Protein 3DB5 (pdb70)

Foldseek 3Di:
DDDDDDDDDDDAQQVVQDDPQWDWDPPCPIFIFGQFKDFAFDKDDFKWADWDCPQFWDFFDDPHDGSTIGGHDDSNGTHYHHAADPDPVLAFWEWEDDPRTIMIGGRGIDGGGHTHHYDYDD/DDDDDDDDPDDDDFQQVVQDDPQWDWDDPVHRIFIFGQFKDAQFDKDDQWWADWDQVVKAFFDDPLHTRTMGNHDDSNGTHYHHEADPDPVLAQWEWDQDPRTIMTTGRHIDGGGRTHHYDYDPVRVVSVD

CATH classification: 2.170.270.10

Sequence (253 aa):
PVTFVPDTPIESRARLSLPKQLVLRQSIEVGVWTGETIPVRTCFGPLIGQQSHVNHIWKIYHNGVLEFCIITTDENECNWFVRKARNREEQNLVAYPHDGKIFFCTSQDIPPENELLFYYSRHGPVTFVPDTPIESRARLSLPKQLVLRQSIAEVGVWTGETIPVRTCFGPLIGQQSHSHIWKIYHNGVLEFCIITTDENECNWFVRKARNREEQNLVAYPHDGKIFFCTSQDIPPENELLFYYSRDYAQQIG

Solvent-accessible surface area: 16252 Å² total

Secondary structure (DSSP, 8-state):
-----PPPPPPPHHHHT--TTEEEEE---EEEEESS-B-TT-EE-----EEE---SEEEEEETTEEEEEEE---TTTS---PEEPSSTTT--EEEEEETTEEEEEESS-B-TT-B-EEEE--/-------PPPPPPPHHHHT--TTEEEEE----EEEEESS-B-TT-EE-----EEE---EEEEEETTEEEEEEE---TTTS---PEEPSSTTT--EEEEEETTEEEEEESS-B-TT-B-EEEE-HHHHHHH-

GO terms:
  GO:1990837 sequence-specific double-stranded DNA binding (F, IDA)
  GO:0005515 protein binding (F, IPI)
  GO:0005654 nucleoplasm (C, IDA)

B-factor: mean 25.41, std 8.86, range [10.27, 159.71]

Radius of gyration: 25.56 Å; Cα contacts (8 Å, |Δi|>4): 508; chains: 2; bounding box: 44×110×54 Å

Structure (mmCIF, N/CA/C/O backbone):
data_3DB5
#
_entry.id   3DB5
#
_cell.length_a   107.294
_cell.length_b   107.294
_cell.length_c   133.642
_cell.angle_alpha   90.000
_cell.angle_beta   90.000
_cell.angle_gamma   90.000
#
_symmetry.space_group_name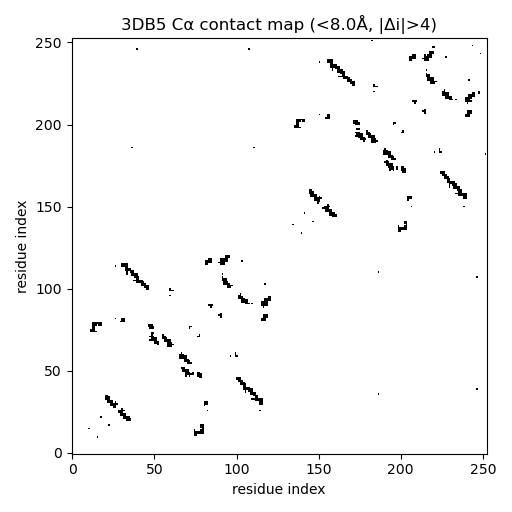_H-M   'I 4 2 2'
#
loop_
_entity.id
_entity.type
_entity.pdbx_description
1 polymer 'PR domain zinc finger protein 4'
2 water water
#
loop_
_atom_site.group_PDB
_atom_site.id
_atom_site.type_symbol
_atom_site.label_atom_id
_atom_site.label_alt_id
_atom_site.label_comp_id
_atom_site.label_asym_id
_atom_site.label_entity_id
_atom_site.label_seq_id
_atom_site.pdbx_PDB_ins_code
_atom_site.Cartn_x
_atom_site.Cartn_y
_atom_site.Cartn_z
_atom_site.occupancy
_atom_site.B_iso_or_equiv
_atom_site.auth_seq_id
_atom_site.auth_comp_id
_atom_site.auth_asym_id
_atom_site.auth_atom_id
_atom_site.pdbx_PDB_model_num
ATOM 1 N N . PRO A 1 4 ? 33.924 76.861 50.047 1.00 30.16 4 PRO A N 1
ATOM 2 C CA . PRO A 1 4 ? 33.151 76.496 48.847 1.00 29.91 4 PRO A CA 1
ATOM 3 C C . PRO A 1 4 ? 32.933 74.985 48.727 1.00 29.29 4 PRO A C 1
ATOM 4 O O . PRO A 1 4 ? 33.748 74.193 49.220 1.00 29.38 4 PRO A O 1
ATOM 8 N N . VAL A 1 5 ? 31.870 74.594 48.030 1.00 27.84 5 VAL A N 1
ATOM 9 C CA . VAL A 1 5 ? 31.484 73.207 47.976 1.00 26.79 5 VAL A CA 1
ATOM 10 C C . VAL A 1 5 ? 32.120 72.608 46.749 1.00 25.56 5 VAL A C 1
ATOM 11 O O . VAL A 1 5 ? 32.371 73.307 45.772 1.00 25.39 5 VAL A O 1
ATOM 15 N N . THR A 1 6 ? 32.455 71.334 46.812 1.00 23.95 6 THR A N 1
ATOM 16 C CA . THR A 1 6 ? 33.058 70.667 45.670 1.00 24.41 6 THR A CA 1
ATOM 17 C C . THR A 1 6 ? 32.009 69.677 45.069 1.00 23.14 6 THR A C 1
ATOM 18 O O . THR A 1 6 ? 31.265 69.084 45.821 1.00 23.09 6 THR A O 1
ATOM 22 N N . PHE A 1 7 ? 31.909 69.527 43.744 1.00 22.49 7 PHE A N 1
ATOM 23 C CA . PHE A 1 7 ? 30.847 68.694 43.187 1.00 21.95 7 PHE A CA 1
ATOM 24 C C . PHE A 1 7 ? 31.425 67.356 42.676 1.00 21.26 7 PHE A C 1
ATOM 25 O O . PHE A 1 7 ? 32.426 67.331 41.962 1.00 22.28 7 PHE A O 1
ATOM 33 N N . VAL A 1 8 ? 30.782 66.257 43.044 1.00 18.93 8 VAL A N 1
ATOM 34 C CA . VAL A 1 8 ? 31.095 64.923 42.499 1.00 16.56 8 VAL A CA 1
ATOM 35 C C . VAL A 1 8 ? 30.003 64.495 41.489 1.00 16.82 8 VAL A C 1
ATOM 36 O O . VAL A 1 8 ? 28.841 64.378 41.844 1.00 15.68 8 VAL A O 1
ATOM 40 N N . PRO A 1 9 ? 30.383 64.327 40.202 1.00 16.26 9 PRO A N 1
ATOM 41 C CA . PRO A 1 9 ? 29.368 63.961 39.221 1.00 16.64 9 PRO A CA 1
ATOM 42 C C . PRO A 1 9 ? 28.954 62.476 39.209 1.00 17.33 9 PRO A C 1
ATOM 43 O O . PRO A 1 9 ? 29.647 61.629 39.766 1.00 17.60 9 PRO A O 1
ATOM 47 N N . ASP A 1 10 ? 27.812 62.159 38.599 1.00 16.33 10 ASP A N 1
ATOM 48 C CA . ASP A 1 10 ? 27.455 60.797 38.417 1.00 16.29 10 ASP A CA 1
ATOM 49 C C . ASP A 1 10 ? 28.520 60.179 37.467 1.00 18.16 10 ASP A C 1
ATOM 50 O O . ASP A 1 10 ? 29.162 60.903 36.718 1.00 17.41 10 ASP A O 1
ATOM 55 N N . THR A 1 11 ? 28.691 58.854 37.528 1.00 18.83 11 THR A N 1
ATOM 56 C CA . THR A 1 11 ? 29.417 58.079 36.484 1.00 20.66 11 THR A CA 1
ATOM 57 C C . THR A 1 11 ? 28.655 58.182 35.170 1.00 21.34 11 THR A C 1
ATOM 58 O O . THR A 1 11 ? 27.448 57.850 35.120 1.00 19.04 11 THR A O 1
ATOM 62 N N . PRO A 1 12 ? 29.321 58.714 34.096 1.00 23.33 12 PRO A N 1
ATOM 63 C CA . PRO A 1 12 ? 28.598 58.824 32.834 1.00 22.97 12 PRO A CA 1
ATOM 64 C C . PRO A 1 12 ? 28.015 57.446 32.377 1.00 23.57 12 PRO A C 1
ATOM 65 O O . PRO A 1 12 ? 28.574 56.394 32.643 1.00 23.52 12 PRO A O 1
ATOM 69 N N . ILE A 1 13 ? 26.863 57.489 31.737 1.00 24.62 13 ILE A N 1
ATOM 70 C CA . ILE A 1 13 ? 26.229 56.308 31.215 1.00 27.28 13 ILE A CA 1
ATOM 71 C C . ILE A 1 13 ? 26.647 56.088 29.755 1.00 26.02 13 ILE A C 1
ATOM 72 O O . ILE A 1 13 ? 26.422 56.915 28.928 1.00 27.70 13 ILE A O 1
ATOM 74 N N . GLU A 1 14 ? 27.275 54.967 29.483 1.00 27.14 14 GLU A N 1
ATOM 75 C CA . GLU A 1 14 ? 27.648 54.526 28.139 1.00 24.68 14 GLU A CA 1
ATOM 76 C C . GLU A 1 14 ? 26.454 54.097 27.275 1.00 22.53 14 GLU A C 1
ATOM 77 O O . GLU A 1 14 ? 25.362 53.819 27.775 1.00 22.44 14 GLU A O 1
ATOM 83 N N . SER A 1 15 ? 26.634 54.116 25.956 1.00 21.18 15 SER A N 1
ATOM 84 C CA . SER A 1 15 ? 25.572 53.678 25.046 1.00 20.73 15 SER A CA 1
ATOM 85 C C . SER A 1 15 ? 25.242 52.189 25.292 1.00 19.55 15 SER A C 1
ATOM 86 O O . SER A 1 15 ? 26.075 51.429 25.765 1.00 17.99 15 SER A O 1
ATOM 89 N N . ARG A 1 16 ? 24.010 51.810 24.979 1.00 19.23 16 ARG A N 1
ATOM 90 C CA . ARG A 1 16 ? 23.567 50.414 25.048 1.00 21.06 16 ARG A CA 1
ATOM 91 C C . ARG A 1 16 ? 24.530 49.475 24.272 1.00 20.78 16 ARG A C 1
ATOM 92 O O . ARG A 1 16 ? 24.803 48.367 24.754 1.00 22.35 16 ARG A O 1
ATOM 100 N N . ALA A 1 17 ? 25.005 49.889 23.081 1.00 17.72 17 ALA A N 1
ATOM 101 C CA . ALA A 1 17 ? 25.841 48.991 22.252 1.00 18.78 17 ALA A CA 1
ATOM 102 C C . ALA A 1 17 ? 27.080 48.638 23.011 1.00 19.20 17 ALA A C 1
ATOM 103 O O . ALA A 1 17 ? 27.518 47.482 23.016 1.00 19.59 17 ALA A O 1
ATOM 105 N N . ARG A 1 18 ? 27.667 49.656 23.644 1.00 19.69 18 ARG A N 1
ATOM 106 C CA . ARG A 1 18 ? 28.887 49.474 24.419 1.00 20.22 18 ARG A CA 1
ATOM 107 C C . ARG A 1 18 ? 28.675 48.687 25.687 1.00 20.47 18 ARG A C 1
ATOM 108 O O . ARG A 1 18 ? 29.486 47.837 26.029 1.00 22.04 18 ARG A O 1
ATOM 116 N N . LEU A 1 19 ? 27.571 48.949 26.384 1.00 20.89 19 LEU A N 1
ATOM 117 C CA . LEU A 1 19 ? 27.303 48.247 27.657 1.00 20.86 19 LEU A CA 1
ATOM 118 C C . LEU A 1 19 ? 27.050 46.752 27.405 1.00 20.07 19 LEU A C 1
ATOM 119 O O . LEU A 1 19 ? 27.353 45.913 28.226 1.00 22.10 19 LEU A O 1
ATOM 124 N N . SER A 1 20 ? 26.467 46.433 26.259 1.00 18.91 20 SER A N 1
ATOM 125 C CA . SER A 1 20 ? 26.136 45.050 25.936 1.00 18.46 20 SER A CA 1
ATOM 126 C C . SER A 1 20 ? 27.359 44.189 25.594 1.00 17.66 20 SER A C 1
ATOM 127 O O . SER A 1 20 ? 27.251 42.997 25.580 1.00 20.07 20 SER A O 1
ATOM 130 N N . LEU A 1 21 ? 28.508 44.785 25.335 1.00 18.60 21 LEU A N 1
ATOM 131 C CA . LEU A 1 21 ? 29.710 44.027 24.999 1.00 18.29 21 LEU A CA 1
ATOM 132 C C . LEU A 1 21 ? 30.073 42.883 25.987 1.00 18.03 21 LEU A C 1
ATOM 133 O O . LEU A 1 21 ? 30.235 43.120 27.177 1.00 20.18 21 LEU A O 1
ATOM 138 N N . PRO A 1 22 ? 30.153 41.604 25.493 1.00 17.85 22 PRO A N 1
ATOM 139 C CA . PRO A 1 22 ? 30.690 40.481 26.292 1.00 17.79 22 PRO A CA 1
ATOM 140 C C . PRO A 1 22 ? 32.063 40.813 26.906 1.00 19.01 22 PRO A C 1
ATOM 141 O O . PRO A 1 22 ? 32.904 41.354 26.226 1.00 17.93 22 PRO A O 1
ATOM 145 N N . LYS A 1 23 ? 32.287 40.477 28.182 1.00 19.82 23 LYS A N 1
ATOM 146 C CA . LYS A 1 23 ? 33.524 40.849 28.851 1.00 20.78 23 LYS A CA 1
ATOM 147 C C . LYS A 1 23 ? 34.765 40.254 28.167 1.00 22.33 23 LYS A C 1
ATOM 148 O O . LYS A 1 23 ? 35.868 40.751 28.356 1.00 23.54 23 LYS A O 1
ATOM 150 N N . GLN A 1 24 ? 34.608 39.166 27.415 1.00 21.71 24 GLN A N 1
ATOM 151 C CA . GLN A 1 24 ? 35.781 38.561 26.732 1.00 22.11 24 GLN A CA 1
ATOM 152 C C . GLN A 1 24 ? 36.252 39.276 25.478 1.00 20.61 24 GLN A C 1
ATOM 153 O O . GLN A 1 24 ? 37.207 38.847 24.831 1.00 22.82 24 GLN A O 1
ATOM 159 N N . LEU A 1 25 ? 35.555 40.317 25.116 1.00 20.14 25 LEU A N 1
ATOM 160 C CA . LEU A 1 25 ? 35.851 41.094 23.954 1.00 19.97 25 LEU A CA 1
ATOM 161 C C . LEU A 1 25 ? 36.173 42.537 24.337 1.00 22.34 25 LEU A C 1
ATOM 162 O O . LEU A 1 25 ? 35.733 43.035 25.405 1.00 22.44 25 LEU A O 1
ATOM 167 N N . VAL A 1 26 ? 36.895 43.220 23.432 1.00 23.58 26 VAL A N 1
ATOM 168 C CA . VAL A 1 26 ? 37.167 44.658 23.593 1.00 23.93 26 VAL A CA 1
ATOM 169 C C . VAL A 1 26 ? 36.969 45.470 22.274 1.00 23.30 26 VAL A C 1
ATOM 170 O O . VAL A 1 26 ? 37.050 44.923 21.129 1.00 20.81 26 VAL A O 1
ATOM 174 N N . LEU A 1 27 ? 36.721 46.766 22.463 1.00 22.28 27 LEU A N 1
ATOM 175 C CA . LEU A 1 27 ? 36.588 47.701 21.363 1.00 24.98 27 LEU A CA 1
ATOM 176 C C . LEU A 1 27 ? 37.840 48.471 21.131 1.00 26.45 27 LEU A C 1
ATOM 177 O O . LEU A 1 27 ? 38.368 49.111 22.037 1.00 27.55 27 LEU A O 1
ATOM 182 N N . ARG A 1 28 ? 38.302 48.446 19.887 1.00 28.68 28 ARG A N 1
ATOM 183 C CA . ARG A 1 28 ? 39.494 49.195 19.487 1.00 31.66 28 ARG A CA 1
ATOM 184 C C . ARG A 1 28 ? 39.403 49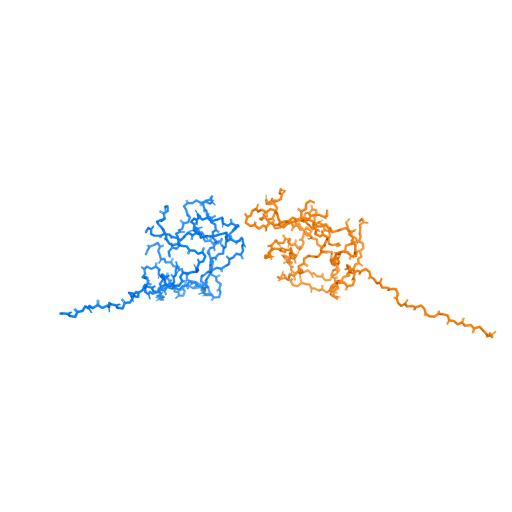.431 17.999 1.00 32.07 28 ARG A C 1
ATOM 185 O O . ARG A 1 28 ? 38.612 48.788 17.313 1.00 32.30 28 ARG A O 1
ATOM 193 N N . GLN A 1 29 ? 40.219 50.337 17.507 1.00 32.54 29 GLN A N 1
ATOM 194 C CA . GLN A 1 29 ? 40.195 50.671 16.072 1.00 35.47 29 GLN A CA 1
ATOM 195 C C . GLN A 1 29 ? 40.285 49.408 15.158 1.00 34.25 29 GLN A C 1
ATOM 196 O O . GLN A 1 29 ? 41.117 48.508 15.363 1.00 34.35 29 GLN A O 1
ATOM 202 N N . SER A 1 30 ? 39.350 49.315 14.217 1.00 34.01 30 SER A N 1
ATOM 203 C CA . SER A 1 30 ? 39.358 48.305 13.147 1.00 32.41 30 SER A CA 1
ATOM 204 C C . SER A 1 30 ? 40.515 48.499 12.134 1.00 33.70 30 SER A C 1
ATOM 205 O O . SER A 1 30 ? 40.986 49.612 11.888 1.00 33.27 30 SER A O 1
ATOM 208 N N . ILE A 1 31 ? 40.938 47.396 11.530 1.00 35.51 31 ILE A N 1
ATOM 209 C CA . ILE A 1 31 ? 41.671 47.397 10.259 1.00 37.09 31 ILE A CA 1
ATOM 210 C C . ILE A 1 31 ? 40.835 47.898 9.046 1.00 38.34 31 ILE A C 1
ATOM 211 O O . ILE A 1 31 ? 39.572 47.816 9.020 1.00 37.96 31 ILE A O 1
ATOM 216 N N . GLU A 1 35 ? 34.817 53.155 12.315 1.00 37.58 35 GLU A N 1
ATOM 217 C CA . GLU A 1 35 ? 36.171 52.575 12.420 1.00 36.57 35 GLU A CA 1
ATOM 218 C C . GLU A 1 35 ? 36.509 51.898 13.761 1.00 33.57 35 GLU A C 1
ATOM 219 O O . GLU A 1 35 ? 37.576 51.298 13.854 1.00 32.53 35 GLU A O 1
ATOM 225 N N . VAL A 1 36 ? 35.625 51.962 14.770 1.00 30.17 36 VAL A N 1
ATOM 226 C CA . VAL A 1 36 ? 35.790 51.055 15.953 1.00 28.60 36 VAL A CA 1
ATOM 227 C C . VAL A 1 36 ? 35.511 49.595 15.509 1.00 25.26 36 VAL A C 1
ATOM 228 O O . VAL A 1 36 ? 34.532 49.341 14.775 1.00 23.67 36 VAL A O 1
ATOM 232 N N . GLY A 1 37 ? 36.314 48.665 16.001 1.00 21.44 37 GLY A N 1
ATOM 233 C CA . GLY A 1 37 ? 36.066 47.231 15.745 1.00 20.83 37 GLY A CA 1
ATOM 234 C C . GLY A 1 37 ? 36.031 46.451 17.057 1.00 19.78 37 GLY A C 1
ATOM 235 O O . GLY A 1 37 ? 36.263 47.017 18.092 1.00 19.52 37 GLY A O 1
ATOM 236 N N . VAL A 1 38 ? 35.673 45.170 16.985 1.00 18.54 38 VAL A N 1
ATOM 237 C CA . VAL A 1 38 ? 35.612 44.282 18.104 1.00 17.93 38 VAL A CA 1
ATOM 238 C C . VAL A 1 38 ? 36.778 43.320 18.096 1.00 18.60 38 VAL A C 1
ATOM 239 O O . VAL A 1 38 ? 36.940 42.517 17.153 1.00 18.16 38 VAL A O 1
ATOM 243 N N . TRP A 1 39 ? 37.562 43.363 19.169 1.00 19.38 39 TRP A N 1
ATOM 244 C CA . TRP A 1 39 ? 38.686 42.463 19.317 1.00 20.18 39 TRP A CA 1
ATOM 245 C C . TRP A 1 39 ? 38.510 41.499 20.486 1.00 20.06 39 TRP A C 1
ATOM 246 O O . TRP A 1 39 ? 37.753 41.761 21.411 1.00 18.17 39 TRP A O 1
ATOM 257 N N . THR A 1 40 ? 39.234 40.379 20.416 1.00 20.42 40 THR A N 1
ATOM 258 C CA . THR A 1 40 ? 39.248 39.390 21.499 1.00 21.29 40 THR A CA 1
ATOM 259 C C . THR A 1 40 ? 40.223 39.782 22.598 1.00 21.37 40 THR A C 1
ATOM 260 O O . THR A 1 40 ? 41.377 40.158 22.323 1.00 21.19 40 THR A O 1
ATOM 264 N N . GLY A 1 41 ? 39.745 39.694 23.839 1.00 21.05 41 GLY A N 1
ATOM 265 C CA . GLY A 1 41 ? 40.603 39.805 25.011 1.00 21.88 41 GLY A CA 1
ATOM 266 C C . GLY A 1 41 ? 41.190 38.479 25.517 1.00 22.67 41 GLY A C 1
ATOM 267 O O . GLY A 1 41 ? 42.024 38.486 26.441 1.00 24.24 41 GLY A O 1
ATOM 268 N N . GLU A 1 42 ? 40.772 37.358 24.928 1.00 22.34 42 GLU A N 1
ATOM 269 C CA . GLU A 1 42 ? 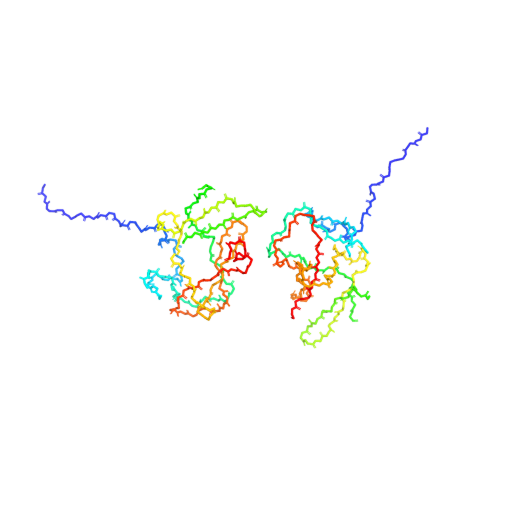41.174 36.001 25.334 1.00 23.18 42 GLU A CA 1
ATOM 270 C C . GLU A 1 42 ? 40.816 35.037 24.176 1.00 22.19 42 GLU A C 1
ATOM 271 O O . GLU A 1 42 ? 40.198 35.461 23.192 1.00 21.42 42 GLU A O 1
ATOM 277 N N . THR A 1 43 ? 41.202 33.768 24.252 1.00 20.45 43 THR A N 1
ATOM 278 C CA . THR A 1 43 ? 40.834 32.853 23.182 1.00 21.44 43 THR A CA 1
ATOM 279 C C . THR A 1 43 ? 39.332 32.626 23.114 1.00 21.55 43 THR A C 1
ATOM 280 O O . THR A 1 43 ? 38.665 32.390 24.136 1.00 22.48 43 THR A O 1
ATOM 284 N N . ILE A 1 44 ? 38.816 32.721 21.885 1.00 21.31 44 ILE A N 1
ATOM 285 C CA . ILE A 1 44 ? 37.421 32.400 21.571 1.00 19.55 44 ILE A CA 1
ATOM 286 C C . ILE A 1 44 ? 37.428 31.099 20.816 1.00 18.22 44 ILE A C 1
ATOM 287 O O . ILE A 1 44 ? 37.903 31.060 19.708 1.00 18.95 44 ILE A O 1
ATOM 292 N N . PRO A 1 45 ? 36.919 30.011 21.424 1.00 17.96 45 PRO A N 1
ATOM 293 C CA . PRO A 1 45 ? 36.883 28.705 20.707 1.00 17.45 45 PRO A CA 1
ATOM 294 C C . PRO A 1 45 ? 36.017 28.718 19.457 1.00 16.53 45 PRO A C 1
ATOM 295 O O . PRO A 1 45 ? 35.038 29.468 19.375 1.00 14.71 45 PRO A O 1
ATOM 299 N N . VAL A 1 46 ? 36.416 27.916 18.481 1.00 15.47 46 VAL A N 1
ATOM 300 C CA . VAL A 1 46 ? 35.535 27.554 17.395 1.00 16.14 46 VAL A CA 1
ATOM 301 C C . VAL A 1 46 ? 34.147 27.206 17.982 1.00 16.00 46 VAL A C 1
ATOM 302 O O . VAL A 1 46 ? 34.026 26.840 19.162 1.00 14.57 46 VAL A O 1
ATOM 306 N N . ARG A 1 47 ? 33.104 27.372 17.156 1.00 16.33 47 ARG A N 1
ATOM 307 C CA . ARG A 1 47 ? 31.716 27.098 17.512 1.00 15.12 47 ARG A CA 1
ATOM 308 C C . ARG A 1 47 ? 31.248 27.845 18.782 1.00 16.75 47 ARG A C 1
ATOM 309 O O . ARG A 1 47 ? 30.442 27.361 19.571 1.00 14.68 47 ARG A O 1
ATOM 317 N N . THR A 1 48 ? 31.725 29.068 18.935 1.00 18.51 48 THR A N 1
ATOM 318 C CA . THR A 1 48 ? 31.134 30.024 19.872 1.00 20.05 48 THR A CA 1
ATOM 319 C C . THR A 1 48 ? 30.126 30.950 19.165 1.00 21.17 48 THR A C 1
ATOM 320 O O . THR A 1 48 ? 30.445 31.623 18.171 1.00 21.65 48 THR A O 1
ATOM 324 N N . CYS A 1 49 ? 28.904 31.018 19.666 1.00 23.60 49 CYS A N 1
ATOM 325 C CA . CYS A 1 49 ? 27.874 31.786 18.944 1.00 23.64 49 CYS A CA 1
ATOM 326 C C . CYS A 1 49 ? 27.455 33.079 19.671 1.00 22.43 49 CYS A C 1
ATOM 327 O O . CYS A 1 49 ? 27.213 33.032 20.848 1.00 22.63 49 CYS A O 1
ATOM 330 N N . PHE A 1 50 ? 27.334 34.197 18.955 1.00 20.25 50 PHE A N 1
ATOM 331 C CA . PHE A 1 50 ? 26.945 35.493 19.567 1.00 20.26 50 PHE A CA 1
ATOM 332 C C . PHE A 1 50 ? 25.593 35.913 18.951 1.00 19.98 50 PHE A C 1
ATOM 333 O O . PHE A 1 50 ? 25.334 35.616 17.778 1.00 20.15 50 PHE A O 1
ATOM 341 N N . GLY A 1 51 ? 24.735 36.565 19.733 1.00 20.14 51 GLY A N 1
ATOM 342 C CA . GLY A 1 51 ? 23.437 37.016 19.227 1.00 18.41 51 GLY A CA 1
ATOM 343 C C . GLY A 1 51 ? 22.278 36.820 20.162 1.00 19.78 51 GLY A C 1
ATOM 344 O O . GLY A 1 51 ? 22.446 36.266 21.229 1.00 20.62 51 GLY A O 1
ATOM 345 N N . PRO A 1 52 ? 21.062 37.225 19.737 1.00 19.14 52 PRO A N 1
ATOM 346 C CA . PRO A 1 52 ? 20.873 37.760 18.381 1.00 18.93 52 PRO A CA 1
ATOM 347 C C . PRO A 1 52 ? 21.308 39.246 18.246 1.00 19.11 52 PRO A C 1
ATOM 348 O O . PRO A 1 52 ? 21.430 39.974 19.273 1.00 20.03 52 PRO A O 1
ATOM 352 N N . LEU A 1 53 ? 21.606 39.651 17.008 1.00 19.30 53 LEU A N 1
ATOM 353 C CA . LEU A 1 53 ? 21.768 41.065 16.685 1.00 18.69 53 LEU A CA 1
ATOM 354 C C . LEU A 1 53 ? 20.575 41.866 17.147 1.00 18.64 53 LEU A C 1
ATOM 355 O O . LEU A 1 53 ? 19.465 41.422 17.011 1.00 19.30 53 LEU A O 1
ATOM 360 N N . ILE A 1 54 ? 20.842 43.026 17.761 1.00 19.10 54 ILE A N 1
ATOM 361 C CA . ILE A 1 54 ? 19.813 44.054 18.051 1.00 18.39 54 ILE A CA 1
ATOM 362 C C . ILE A 1 54 ? 20.124 45.314 17.210 1.00 18.53 54 ILE A C 1
ATOM 363 O O . ILE A 1 54 ? 21.246 45.783 17.192 1.00 17.59 54 ILE A O 1
ATOM 368 N N . GLY A 1 55 ? 19.162 45.811 16.450 1.00 18.41 55 GLY A N 1
ATOM 369 C CA . GLY A 1 55 ? 19.336 47.073 15.756 1.00 18.56 55 GLY A CA 1
ATOM 370 C C . GLY A 1 55 ? 17.999 47.765 15.553 1.00 19.81 55 GLY A C 1
ATOM 371 O O . GLY A 1 55 ? 17.015 47.340 16.111 1.00 18.21 55 GLY A O 1
ATOM 372 N N . GLN A 1 56 ? 17.991 48.857 14.792 1.00 21.66 56 GLN A N 1
ATOM 373 C CA . GLN A 1 56 ? 16.760 49.559 14.384 1.00 24.65 56 GLN A CA 1
ATOM 374 C C . GLN A 1 56 ? 16.050 48.789 13.258 1.00 25.32 56 GLN A C 1
ATOM 375 O O . GLN A 1 56 ? 16.582 48.653 12.154 1.00 23.17 56 GLN A O 1
ATOM 381 N N . GLN A 1 57 ? 14.854 48.287 13.566 1.00 27.57 57 GLN A N 1
ATOM 382 C CA . GLN A 1 57 ? 14.025 47.576 12.600 1.00 30.45 57 GLN A CA 1
ATOM 383 C C . GLN A 1 57 ? 13.213 48.515 11.716 1.00 31.79 57 GLN A C 1
ATOM 384 O O . GLN A 1 57 ? 12.573 49.451 12.206 1.00 31.56 57 GLN A O 1
ATOM 390 N N . SER A 1 58 ? 13.258 48.284 10.408 1.00 33.03 58 SER A N 1
ATOM 391 C CA . SER A 1 58 ? 12.431 49.070 9.496 1.00 34.30 58 SER A CA 1
ATOM 392 C C . SER A 1 58 ? 11.815 48.129 8.474 1.00 34.73 58 SER A C 1
ATOM 393 O O . SER A 1 58 ? 12.567 47.457 7.752 1.00 33.59 58 SER A O 1
ATOM 396 N N . HIS A 1 59 ? 10.471 48.061 8.434 1.00 34.90 59 HIS A N 1
ATOM 397 C CA . HIS A 1 59 ? 9.770 47.200 7.449 1.00 35.90 59 HIS A CA 1
ATOM 398 C C . HIS A 1 59 ? 9.656 47.880 6.072 1.00 36.06 59 HIS A C 1
ATOM 399 O O . HIS A 1 59 ? 9.577 49.134 5.995 1.00 36.15 59 HIS A O 1
ATOM 401 N N . VAL A 1 71 ? 23.532 52.338 5.262 1.00 43.92 71 VAL A N 1
ATOM 402 C CA . VAL A 1 71 ? 24.290 51.724 4.155 1.00 43.87 71 VAL A CA 1
ATOM 403 C C . VAL A 1 71 ? 25.662 51.247 4.632 1.00 43.74 71 VAL A C 1
ATOM 404 O O . VAL A 1 71 ? 26.410 52.018 5.259 1.00 44.22 71 VAL A O 1
ATOM 406 N N . ASN A 1 72 ? 25.960 49.980 4.295 1.00 43.22 72 ASN A N 1
ATOM 407 C CA . ASN A 1 72 ? 26.995 49.103 4.896 1.00 41.66 72 ASN A CA 1
ATOM 408 C C . ASN A 1 72 ? 26.575 48.550 6.262 1.00 40.45 72 ASN A C 1
ATOM 409 O O . ASN A 1 72 ? 27.208 47.654 6.793 1.00 40.96 72 ASN A O 1
ATOM 414 N N . HIS A 1 73 ? 25.491 49.083 6.817 1.00 38.64 73 HIS A N 1
ATOM 415 C CA . HIS A 1 73 ? 25.036 48.729 8.172 1.00 36.77 73 HIS A CA 1
ATOM 416 C C . HIS A 1 73 ? 23.550 48.319 8.116 1.00 34.46 73 HIS A C 1
ATOM 417 O O . HIS A 1 73 ? 22.703 48.944 8.780 1.00 32.81 73 HIS A O 1
ATOM 424 N N . ILE A 1 74 ? 23.254 47.328 7.270 1.00 31.68 74 ILE A N 1
ATOM 425 C CA . ILE A 1 74 ? 21.861 46.882 7.002 1.00 30.36 74 ILE A CA 1
ATOM 426 C C . ILE A 1 74 ? 21.816 45.371 6.848 1.00 27.24 74 ILE A C 1
ATOM 427 O O . ILE A 1 74 ? 22.540 44.797 6.028 1.00 26.51 74 ILE A O 1
ATOM 432 N N . TRP A 1 75 ? 20.989 44.733 7.671 1.00 24.57 75 TRP A N 1
ATOM 433 C CA . TRP A 1 75 ? 20.768 43.290 7.593 1.00 21.62 75 TRP A CA 1
ATOM 434 C C . TRP A 1 75 ? 19.351 43.080 7.092 1.00 20.80 75 TRP A C 1
ATOM 435 O O . TRP A 1 75 ? 18.433 43.782 7.507 1.00 21.49 75 TRP A O 1
ATOM 446 N N . LYS A 1 76 ? 19.181 42.138 6.191 1.00 19.88 76 LYS A N 1
ATOM 447 C CA . LYS A 1 76 ? 17.894 41.869 5.570 1.00 20.27 76 LYS A CA 1
ATOM 448 C C . LYS A 1 76 ? 17.324 40.609 6.213 1.00 18.41 76 LYS A C 1
ATOM 449 O O . LYS A 1 76 ? 18.011 39.628 6.343 1.00 15.44 76 LYS A O 1
ATOM 455 N N . ILE A 1 77 ? 16.094 40.694 6.695 1.00 17.80 77 ILE A N 1
ATOM 456 C CA . ILE A 1 77 ? 15.452 39.525 7.283 1.00 18.74 77 ILE A CA 1
ATOM 457 C C . ILE A 1 77 ? 14.333 39.093 6.340 1.00 18.63 77 ILE A C 1
ATOM 458 O O . ILE A 1 77 ? 13.376 39.822 6.169 1.00 15.66 77 ILE A O 1
ATOM 463 N N . TYR A 1 78 ? 14.477 37.898 5.776 1.00 19.27 78 TYR A N 1
ATOM 464 C CA . TYR A 1 78 ? 13.455 37.234 4.965 1.00 19.73 78 TYR A CA 1
ATOM 465 C C . TYR A 1 78 ? 12.638 36.236 5.785 1.00 19.95 78 TYR A C 1
ATOM 466 O O . TYR A 1 78 ? 13.146 35.577 6.705 1.00 19.41 78 TYR A O 1
ATOM 475 N N . HIS A 1 79 ? 11.361 36.121 5.449 1.00 18.47 79 HIS A N 1
ATOM 476 C CA . HIS A 1 79 ? 10.517 35.136 6.086 1.00 18.90 79 HIS A CA 1
ATOM 477 C C . HIS A 1 79 ? 9.521 34.650 5.055 1.00 17.97 79 HIS A C 1
ATOM 478 O O . HIS A 1 79 ? 8.871 35.466 4.400 1.00 15.73 79 HIS A O 1
ATOM 485 N N . ASN A 1 80 ? 9.446 33.329 4.906 1.00 17.52 80 ASN A N 1
ATOM 486 C CA . ASN A 1 80 ? 8.664 32.674 3.862 1.00 19.08 80 ASN A CA 1
ATOM 487 C C . ASN A 1 80 ? 8.791 33.325 2.493 1.00 18.49 80 ASN A C 1
ATOM 488 O O . ASN A 1 80 ? 7.784 33.427 1.750 1.00 17.18 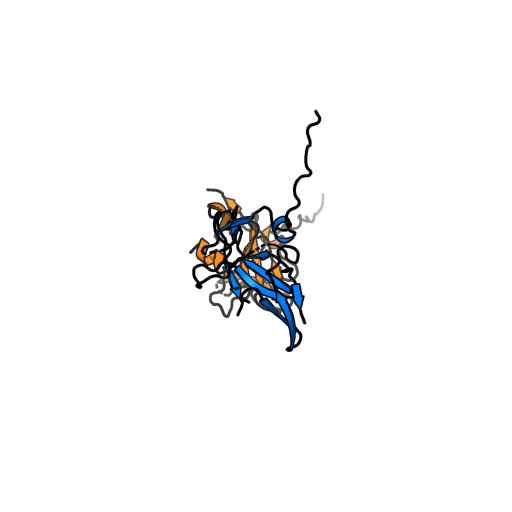80 ASN A O 1
ATOM 493 N N . GLY A 1 81 ? 10.013 33.784 2.186 1.00 18.18 81 GLY A N 1
ATOM 494 C CA . GLY A 1 81 ? 10.378 34.251 0.824 1.00 17.45 81 GLY A CA 1
ATOM 495 C C . GLY A 1 81 ? 10.095 35.709 0.497 1.00 16.78 81 GLY A C 1
ATOM 496 O O . GLY A 1 81 ? 10.029 36.096 -0.669 1.00 17.15 81 GLY A O 1
ATOM 497 N N . VAL A 1 82 ? 9.852 36.498 1.529 1.00 16.80 82 VAL A N 1
ATOM 498 C CA . VAL A 1 82 ? 9.573 37.931 1.418 1.00 17.17 82 VAL A CA 1
ATOM 499 C C . VAL A 1 82 ? 10.541 38.657 2.365 1.00 16.62 82 VAL A C 1
ATOM 500 O O . VAL A 1 82 ? 10.833 38.169 3.461 1.00 15.63 82 VAL A O 1
ATOM 504 N N . LEU A 1 83 ? 11.058 39.792 1.922 1.00 16.54 83 LEU A N 1
ATOM 505 C CA . LEU A 1 83 ? 11.890 40.607 2.767 1.00 18.03 83 LEU A CA 1
ATOM 506 C C . LEU A 1 83 ? 10.924 41.271 3.718 1.00 18.14 83 LEU A C 1
ATOM 507 O O . LEU A 1 83 ? 10.109 42.090 3.310 1.00 17.32 83 LEU A O 1
ATOM 512 N N . GLU A 1 84 ? 10.971 40.848 4.978 1.00 18.74 84 GLU A N 1
ATOM 513 C CA . GLU A 1 84 ? 10.048 41.346 5.967 1.00 20.44 84 GLU A CA 1
ATOM 514 C C . GLU A 1 84 ? 10.499 42.687 6.533 1.00 20.14 84 GLU A C 1
ATOM 515 O O . GLU A 1 84 ? 9.695 43.581 6.741 1.00 18.46 84 GLU A O 1
ATOM 521 N N . PHE A 1 85 ? 11.804 42.815 6.781 1.00 20.09 85 PHE A N 1
ATOM 522 C CA . PHE A 1 85 ? 12.362 44.048 7.364 1.00 20.32 85 PHE A CA 1
ATOM 523 C C . PHE A 1 85 ? 13.921 44.041 7.283 1.00 21.21 85 PHE A C 1
ATOM 524 O O . PHE A 1 85 ? 14.569 42.992 7.052 1.00 18.58 85 PHE A O 1
ATOM 532 N N . CYS A 1 86 ? 14.473 45.243 7.410 1.00 22.40 86 CYS A N 1
ATOM 533 C CA . CYS A 1 86 ? 15.903 45.488 7.530 1.00 23.41 86 CYS A CA 1
ATOM 534 C C . CYS A 1 86 ? 16.255 45.871 8.980 1.00 23.21 86 CYS A C 1
ATOM 535 O O . CYS A 1 86 ? 15.466 46.500 9.678 1.00 23.35 86 CYS A O 1
ATOM 538 N N . ILE A 1 87 ? 17.439 45.453 9.425 1.00 23.40 87 ILE A N 1
ATOM 539 C CA . ILE A 1 87 ? 17.990 45.886 10.716 1.00 22.03 87 ILE A CA 1
ATOM 540 C C . ILE A 1 87 ? 19.114 46.812 10.326 1.00 22.18 87 ILE A C 1
ATOM 541 O O . ILE A 1 87 ? 19.973 46.481 9.493 1.00 20.44 87 ILE A O 1
ATOM 546 N N . ILE A 1 88 ? 19.076 48.009 10.874 1.00 21.75 88 ILE A N 1
ATOM 547 C CA . ILE A 1 88 ? 20.139 48.915 10.554 1.00 21.84 88 ILE A CA 1
ATOM 548 C C . ILE A 1 88 ? 20.974 49.170 11.826 1.00 21.07 88 ILE A C 1
ATOM 549 O O . ILE A 1 88 ? 20.432 49.299 12.943 1.00 18.21 88 ILE A O 1
ATOM 554 N N . THR A 1 89 ? 22.297 49.152 11.661 1.00 20.99 89 THR A N 1
ATOM 555 C CA . THR A 1 89 ? 23.180 49.055 12.838 1.00 22.17 89 THR A CA 1
ATOM 556 C C . THR A 1 89 ? 24.183 50.211 12.947 1.00 22.11 89 THR A C 1
ATOM 557 O O . THR A 1 89 ? 25.413 50.035 12.920 1.00 21.36 89 THR A O 1
ATOM 561 N N . THR A 1 90 ? 23.605 51.381 13.107 1.00 20.94 90 THR A N 1
ATOM 562 C CA . THR A 1 90 ? 24.299 52.639 13.024 1.00 22.61 90 THR A CA 1
ATOM 563 C C . THR A 1 90 ? 24.278 53.433 14.336 1.00 21.70 90 THR A C 1
ATOM 564 O O . THR A 1 90 ? 25.175 54.263 14.615 1.00 22.11 90 THR A O 1
ATOM 568 N N . ASP A 1 91 ? 23.227 53.210 15.108 1.00 20.49 91 ASP A N 1
ATOM 569 C CA . ASP A 1 91 ? 22.958 54.003 16.303 1.00 20.90 91 ASP A CA 1
ATOM 570 C C . ASP A 1 91 ? 23.295 53.189 17.526 1.00 20.09 91 ASP A C 1
ATOM 571 O O . ASP A 1 91 ? 22.635 52.194 17.829 1.00 20.15 91 ASP A O 1
ATOM 576 N N . GLU A 1 92 ? 24.319 53.630 18.237 1.00 19.21 92 GLU A N 1
ATOM 577 C CA . GLU A 1 92 ? 24.737 52.982 19.460 1.00 18.59 92 GLU A CA 1
ATOM 578 C C . GLU A 1 92 ? 23.655 52.878 20.526 1.00 18.71 92 GLU A C 1
ATOM 579 O O . GLU A 1 92 ? 23.756 52.062 21.416 1.00 19.67 92 GLU A O 1
ATOM 585 N N . ASN A 1 93 ? 22.604 53.681 20.428 1.00 18.41 93 ASN A N 1
ATOM 586 C CA . ASN A 1 93 ? 21.519 53.633 21.429 1.00 17.44 93 ASN A CA 1
ATOM 587 C C . ASN A 1 93 ? 20.420 52.632 21.057 1.00 17.46 93 ASN A C 1
ATOM 588 O O . ASN A 1 93 ? 19.540 52.288 21.879 1.00 16.39 93 ASN A O 1
ATOM 593 N N . GLU A 1 94 ? 20.463 52.197 19.808 1.00 18.12 94 GLU A N 1
ATOM 594 C CA . GLU A 1 94 ? 19.448 51.324 19.290 1.00 20.90 94 GLU A CA 1
ATOM 595 C C . GLU A 1 94 ? 19.954 49.911 19.037 1.00 21.02 94 GLU A C 1
ATOM 596 O O . GLU A 1 94 ? 19.174 49.062 18.610 1.00 22.31 94 GLU A O 1
ATOM 602 N N . CYS A 1 95 ? 21.250 49.659 19.243 1.00 20.33 95 CYS A N 1
ATOM 603 C CA . CYS A 1 95 ? 21.856 48.380 18.879 1.00 18.91 95 CYS A CA 1
ATOM 604 C C . CYS A 1 95 ? 22.623 47.767 20.049 1.00 18.77 95 CYS A C 1
ATOM 605 O O . CYS A 1 95 ? 22.938 48.442 21.029 1.00 17.18 95 CYS A O 1
ATOM 608 N N . ASN A 1 96 ? 22.889 46.472 19.939 1.00 18.02 96 ASN A N 1
ATOM 609 C CA . ASN A 1 96 ? 23.886 45.825 20.796 1.00 17.22 96 ASN A CA 1
ATOM 610 C C . ASN A 1 96 ? 25.274 45.940 20.108 1.00 16.40 96 ASN A C 1
ATOM 611 O O . ASN A 1 96 ? 25.383 46.567 19.039 1.00 15.36 96 ASN A O 1
ATOM 616 N N . TRP A 1 97 ? 26.315 45.446 20.792 1.00 14.95 97 TRP A N 1
ATOM 617 C CA . TRP A 1 97 ? 27.698 45.510 20.416 1.00 14.27 97 TRP A CA 1
ATOM 618 C C . TRP A 1 97 ? 28.037 44.938 19.028 1.00 16.71 97 TRP A C 1
ATOM 619 O O . TRP A 1 97 ? 29.060 45.307 18.404 1.00 17.06 97 TRP A O 1
ATOM 646 N N . PHE A 1 100 ? 29.308 46.803 16.015 1.00 15.99 100 PHE A N 1
ATOM 647 C CA . PHE A 1 100 ? 30.720 47.144 15.889 1.00 14.86 100 PHE A CA 1
ATOM 648 C C . PHE A 1 100 ? 31.564 46.132 15.111 1.00 15.80 100 PHE A C 1
ATOM 649 O O . PHE A 1 100 ? 32.732 46.442 14.734 1.00 15.07 100 PHE A O 1
ATOM 657 N N . VAL A 1 101 ? 31.002 44.952 14.840 1.00 15.76 101 VAL A N 1
ATOM 658 C CA . VAL A 1 101 ? 31.807 43.949 14.196 1.00 16.22 101 VAL A CA 1
ATOM 659 C C . VAL A 1 101 ? 31.931 44.294 12.719 1.00 17.33 101 VAL A C 1
ATOM 660 O O . VAL A 1 101 ? 30.919 44.384 12.015 1.00 18.52 101 VAL A O 1
ATOM 664 N N . ARG A 1 102 ? 33.162 44.414 12.241 1.00 18.69 102 ARG A N 1
ATOM 665 C CA . ARG A 1 102 ? 33.403 44.797 10.828 1.00 19.00 102 ARG A CA 1
ATOM 666 C C . ARG A 1 102 ? 33.419 43.541 9.928 1.00 18.70 102 ARG A C 1
ATOM 667 O O . ARG A 1 102 ? 33.621 42.425 10.370 1.00 17.57 102 ARG A O 1
ATOM 675 N N . LYS A 1 103 ? 33.166 43.773 8.661 1.00 18.14 103 LYS A N 1
ATOM 676 C CA . LYS A 1 103 ? 33.069 42.777 7.664 1.00 19.68 103 LYS A CA 1
ATOM 677 C C . LYS A 1 103 ? 34.483 42.423 7.126 1.00 18.90 103 LYS A C 1
ATOM 678 O O . LYS A 1 103 ? 35.261 43.267 6.741 1.00 19.15 103 LYS A O 1
ATOM 684 N N . ALA A 1 104 ? 34.810 41.153 7.123 1.00 18.77 104 ALA A N 1
ATOM 685 C CA . ALA A 1 104 ? 36.071 40.726 6.593 1.00 18.10 104 ALA A CA 1
ATOM 686 C C . ALA A 1 104 ? 36.235 41.244 5.137 1.00 17.70 104 ALA A C 1
ATOM 687 O O . ALA A 1 104 ? 35.270 41.271 4.397 1.00 16.38 104 ALA A O 1
ATOM 689 N N . ARG A 1 105 ? 37.453 41.662 4.759 1.00 17.40 105 ARG A N 1
ATOM 690 C CA . ARG A 1 105 ? 37.776 42.140 3.401 1.00 19.87 105 ARG A CA 1
ATOM 691 C C . ARG A 1 105 ? 38.251 41.013 2.470 1.00 19.02 105 ARG A C 1
ATOM 692 O O . ARG A 1 105 ? 38.443 41.248 1.325 1.00 18.20 105 ARG A O 1
ATOM 700 N N . ASN A 1 106 ? 38.481 39.805 3.002 1.00 18.46 106 ASN A N 1
ATOM 701 C CA . ASN A 1 106 ? 38.912 38.650 2.201 1.00 19.07 106 ASN A CA 1
ATOM 702 C C . ASN A 1 106 ? 38.609 37.408 3.061 1.00 18.22 106 ASN A C 1
ATOM 703 O O . ASN A 1 106 ? 38.351 37.573 4.235 1.00 15.37 106 ASN A O 1
ATOM 708 N N . ARG A 1 107 ? 38.676 36.208 2.460 1.00 17.87 107 ARG A N 1
ATOM 709 C CA . ARG A 1 107 ? 38.393 34.919 3.126 1.00 18.88 107 ARG A CA 1
ATOM 710 C C . ARG A 1 107 ? 39.450 34.488 4.177 1.00 19.52 107 ARG A C 1
ATOM 711 O O . ARG A 1 107 ? 39.117 33.755 5.104 1.00 19.39 107 ARG A O 1
ATOM 719 N N . GLU A 1 108 ? 40.704 34.927 4.032 1.00 18.85 108 GLU A N 1
ATOM 720 C CA . GLU A 1 108 ? 41.742 34.707 5.066 1.00 21.86 108 GLU A CA 1
ATOM 721 C C . GLU A 1 108 ? 41.489 35.334 6.431 1.00 21.31 108 GLU A C 1
ATOM 722 O O . GLU A 1 108 ? 41.659 34.668 7.453 1.00 21.31 108 GLU A O 1
ATOM 728 N N . GLU A 1 109 ? 41.135 36.617 6.409 1.00 20.14 109 GLU A N 1
ATOM 729 C CA . GLU A 1 109 ? 40.891 37.482 7.559 1.00 21.33 109 GLU A CA 1
ATOM 730 C C . GLU A 1 109 ? 39.621 37.044 8.334 1.00 20.81 109 GLU A C 1
ATOM 731 O O . GLU A 1 109 ? 39.466 37.343 9.525 1.00 21.25 109 GLU A O 1
ATOM 737 N N . GLN A 1 110 ? 38.677 36.415 7.639 1.00 20.27 110 GLN A N 1
ATOM 738 C CA . GLN A 1 110 ? 37.333 36.153 8.171 1.00 21.15 110 GLN A CA 1
ATOM 739 C C . GLN A 1 110 ? 37.324 35.072 9.269 1.00 19.39 110 GLN A C 1
ATOM 740 O O . GLN A 1 110 ? 37.924 34.040 9.114 1.00 16.97 110 GLN A O 1
ATOM 746 N N . ASN A 1 111 ? 36.645 35.319 10.402 1.00 19.73 111 ASN A N 1
ATOM 747 C CA . ASN A 1 111 ? 36.615 34.297 11.488 1.00 17.76 111 ASN A CA 1
ATOM 748 C C . ASN A 1 111 ? 35.220 34.125 12.142 1.00 17.03 111 ASN A C 1
ATOM 749 O O . ASN A 1 111 ? 35.079 33.361 13.084 1.00 16.44 111 ASN A O 1
ATOM 754 N N . LEU A 1 112 ? 34.234 34.863 11.651 1.00 17.00 112 LEU A N 1
ATOM 755 C CA . LEU A 1 112 ? 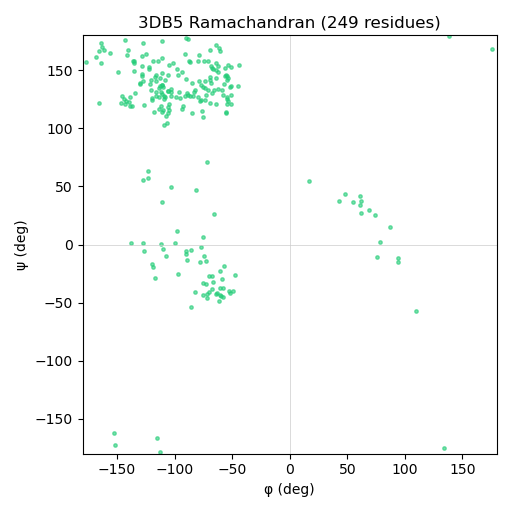32.819 34.721 12.048 1.00 18.30 112 LEU A CA 1
ATOM 756 C C . LEU A 1 112 ? 31.968 34.612 10.843 1.00 18.53 112 LEU A C 1
ATOM 757 O O . LEU A 1 112 ? 32.186 35.366 9.867 1.00 20.37 112 LEU A O 1
ATOM 762 N N . VAL A 1 113 ? 30.990 3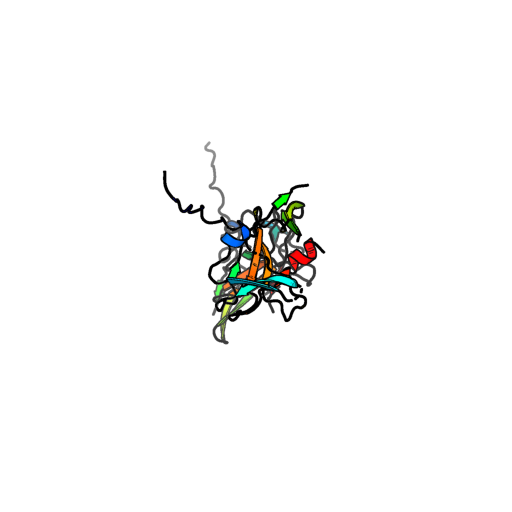3.714 10.905 1.00 19.14 113 VAL A N 1
ATOM 763 C CA . VAL A 1 113 ? 29.974 33.549 9.862 1.00 20.52 113 VAL A CA 1
ATOM 764 C C . VAL A 1 113 ? 28.662 34.160 10.425 1.00 20.79 113 VAL A C 1
ATOM 765 O O . VAL A 1 113 ? 28.321 33.922 11.578 1.00 19.09 113 VAL A O 1
ATOM 769 N N . ALA A 1 114 ? 27.989 34.989 9.636 1.00 20.50 114 ALA A N 1
ATOM 770 C CA . ALA A 1 114 ? 26.776 35.694 10.068 1.00 21.71 114 ALA A CA 1
ATOM 771 C C . ALA A 1 114 ? 25.600 35.053 9.302 1.00 22.70 114 ALA A C 1
ATOM 772 O O . ALA A 1 114 ? 25.681 34.851 8.076 1.00 21.16 114 ALA A O 1
ATOM 774 N N . TYR A 1 115 ? 24.561 34.641 10.031 1.00 22.89 115 TYR A N 1
ATOM 775 C CA . TYR A 1 115 ? 23.467 33.928 9.429 1.00 23.97 115 TYR A CA 1
ATOM 776 C C . TYR A 1 115 ? 22.162 34.255 10.222 1.00 23.87 115 TYR A C 1
ATOM 777 O O . TYR A 1 115 ? 22.218 34.412 11.418 1.00 21.77 115 TYR A O 1
ATOM 786 N N . PRO A 1 116 ? 21.003 34.260 9.536 1.00 22.80 116 PRO A N 1
ATOM 787 C CA . PRO A 1 116 ? 19.672 34.328 10.164 1.00 23.60 116 PRO A CA 1
ATOM 788 C C . PRO A 1 116 ? 19.245 32.977 10.800 1.00 23.57 116 PRO A C 1
ATOM 789 O O . PRO A 1 116 ? 19.439 31.924 10.186 1.00 20.64 116 PRO A O 1
ATOM 793 N N . HIS A 1 117 ? 18.690 33.008 12.014 1.00 23.70 117 HIS A N 1
ATOM 794 C CA . HIS A 1 117 ? 18.018 31.833 12.573 1.00 25.56 117 HIS A CA 1
ATOM 795 C C . HIS A 1 117 ? 16.812 32.268 13.374 1.00 25.48 117 HIS A C 1
ATOM 796 O O . HIS A 1 117 ? 16.935 33.040 14.309 1.00 25.61 117 HIS A O 1
ATOM 803 N N . ASP A 1 118 ? 15.628 31.791 12.989 1.00 26.49 118 ASP A N 1
ATOM 804 C CA . ASP A 1 118 ? 14.400 32.191 13.660 1.00 26.23 118 ASP A CA 1
ATOM 805 C C . ASP A 1 118 ? 14.216 33.710 13.528 1.00 24.45 118 ASP A C 1
ATOM 806 O O . ASP A 1 118 ? 13.868 34.369 14.500 1.00 23.66 118 ASP A O 1
ATOM 811 N N . GLY A 1 119 ? 14.502 34.243 12.329 1.00 24.02 119 GLY A N 1
ATOM 812 C CA . GLY A 1 119 ? 14.407 35.680 11.971 1.00 21.75 119 GLY A CA 1
ATOM 813 C C . GLY A 1 119 ? 15.301 36.657 12.724 1.00 22.09 119 GLY A C 1
ATOM 814 O O . GLY A 1 119 ? 14.984 37.853 12.868 1.00 22.73 119 GLY A O 1
ATOM 815 N N . LYS A 1 120 ? 16.436 36.161 13.199 1.00 20.17 120 LYS A N 1
ATOM 816 C CA . LYS A 1 120 ? 17.399 36.983 13.924 1.00 18.39 120 LYS A CA 1
ATOM 817 C C . LYS A 1 120 ? 18.792 36.641 13.420 1.00 16.64 120 LYS A C 1
ATOM 818 O O . LYS A 1 120 ? 19.009 35.582 12.872 1.00 14.31 120 LYS A O 1
ATOM 822 N N . ILE A 1 121 ? 19.731 37.558 13.606 1.00 16.62 121 ILE A N 1
ATOM 823 C CA . ILE A 1 121 ? 21.073 37.377 13.045 1.00 16.11 121 ILE A CA 1
ATOM 824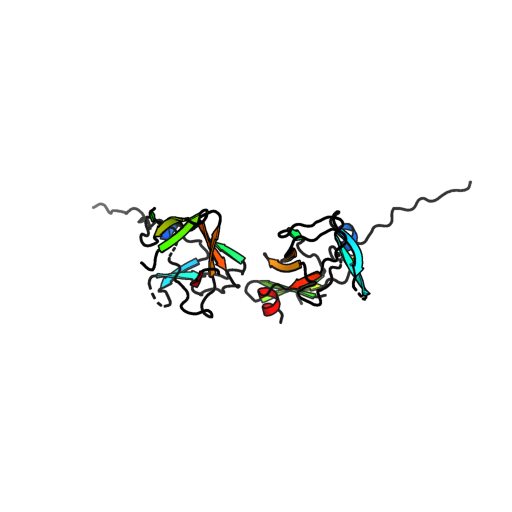 C C . ILE A 1 121 ? 22.004 36.939 14.186 1.00 16.86 121 ILE A C 1
ATOM 825 O O . ILE A 1 121 ? 21.954 37.468 15.302 1.00 16.49 121 ILE A O 1
ATOM 830 N N . PHE A 1 122 ? 22.795 35.932 13.904 1.00 17.72 122 PHE A N 1
ATOM 831 C CA . PHE A 1 122 ? 23.759 35.395 14.876 1.00 19.65 122 PHE A CA 1
ATOM 832 C C . PHE A 1 122 ? 25.135 35.331 14.197 1.00 18.86 122 PHE A C 1
ATOM 833 O O . PHE A 1 122 ? 25.213 35.293 12.992 1.00 18.39 122 PHE A O 1
ATOM 841 N N . PHE A 1 123 ? 26.197 35.396 14.991 1.00 19.91 123 PHE A N 1
ATOM 842 C CA . PHE A 1 123 ? 27.575 35.351 14.466 1.00 20.59 123 PHE A CA 1
ATOM 843 C C . PHE A 1 123 ? 28.194 34.145 15.134 1.00 21.97 123 PHE A C 1
ATOM 844 O O . PHE A 1 123 ? 28.142 34.046 16.325 1.00 23.13 123 PHE A O 1
ATOM 852 N N . CYS A 1 124 ? 28.865 33.280 14.397 1.00 22.49 124 CYS A N 1
ATOM 853 C CA . CYS A 1 124 ? 29.436 32.114 15.023 1.00 21.39 124 CYS A CA 1
ATOM 854 C C . CYS A 1 124 ? 30.924 32.002 14.596 1.00 20.94 124 CYS A C 1
ATOM 855 O O . CYS A 1 124 ? 31.239 32.257 13.438 1.00 19.50 124 CYS A O 1
ATOM 858 N N . THR A 1 125 ? 31.823 31.661 15.537 1.00 18.65 125 THR A N 1
ATOM 859 C CA . THR A 1 125 ? 33.241 31.528 15.184 1.00 18.29 125 THR A CA 1
ATOM 860 C C . THR A 1 125 ? 33.496 30.342 14.262 1.00 19.82 125 THR A C 1
ATOM 861 O O . THR A 1 125 ? 33.022 29.259 14.543 1.00 18.87 125 THR A O 1
ATOM 865 N N . SER A 1 126 ? 34.218 30.600 13.163 1.00 21.14 126 SER A N 1
ATOM 866 C CA . SER A 1 126 ? 34.666 29.574 12.201 1.00 24.71 126 SER A CA 1
ATOM 867 C C . SER A 1 126 ? 35.880 28.750 12.635 1.00 23.86 126 SER A C 1
ATOM 868 O O . SER A 1 126 ? 36.185 27.713 12.011 1.00 23.37 126 SER A O 1
ATOM 871 N N . GLN A 1 127 ? 36.592 29.238 13.660 1.00 23.84 127 GLN A N 1
ATOM 872 C CA . GLN A 1 127 ? 37.866 28.645 14.126 1.00 24.30 127 GLN A CA 1
ATOM 873 C C . GLN A 1 127 ? 38.092 29.274 15.480 1.00 22.30 127 GLN A C 1
ATOM 874 O O . GLN A 1 127 ? 37.362 30.174 15.799 1.00 21.24 127 GLN A O 1
ATOM 880 N N . ASP A 1 128 ? 39.030 28.735 16.271 1.00 21.44 128 ASP A N 1
ATOM 881 C CA . ASP A 1 128 ? 39.565 29.321 17.497 1.00 21.72 128 ASP A CA 1
ATOM 882 C C . ASP A 1 128 ? 40.172 30.707 17.121 1.00 21.46 128 ASP A C 1
ATOM 883 O O . ASP A 1 128 ? 40.877 30.830 16.129 1.00 21.29 128 ASP A O 1
ATOM 888 N N . ILE A 1 129 ? 39.864 31.741 17.882 1.00 20.53 129 ILE A N 1
ATOM 889 C CA . ILE A 1 129 ? 40.366 33.049 17.561 1.00 20.15 129 ILE A CA 1
ATOM 890 C C . ILE A 1 129 ? 41.224 33.357 18.805 1.00 20.08 129 ILE A C 1
ATOM 891 O O . ILE A 1 129 ? 40.677 33.497 19.913 1.00 20.08 129 ILE A O 1
ATOM 896 N N . PRO A 1 130 ? 42.545 33.463 18.626 1.00 19.13 130 PRO A N 1
ATOM 897 C CA . PRO A 1 130 ? 43.435 33.765 19.737 1.00 20.40 130 PRO A CA 1
ATOM 898 C C . PRO A 1 130 ? 43.146 35.145 20.309 1.00 21.10 130 PRO A C 1
ATOM 899 O O . PRO A 1 130 ? 42.354 35.899 19.718 1.00 20.90 130 PRO A O 1
ATOM 903 N N . PRO A 1 131 ? 43.782 35.492 21.446 1.00 22.42 131 PRO A N 1
ATOM 904 C CA . PRO A 1 131 ? 43.633 36.851 22.015 1.00 22.93 131 PRO A CA 1
ATOM 905 C C . PRO A 1 131 ? 44.206 37.885 21.063 1.00 22.85 131 PRO A C 1
ATOM 906 O O . PRO A 1 131 ? 45.124 37.575 20.274 1.00 22.25 131 PRO A O 1
ATOM 910 N N . GLU A 1 132 ? 43.644 39.092 21.106 1.00 23.76 132 GLU A N 1
ATOM 911 C CA . GLU A 1 132 ? 44.131 40.233 20.305 1.00 24.28 132 GLU A CA 1
ATOM 912 C C . GLU A 1 132 ? 43.942 40.147 18.825 1.00 24.21 132 GLU A C 1
ATOM 913 O O . GLU A 1 132 ? 44.741 40.710 18.038 1.00 24.18 132 GLU A O 1
ATOM 919 N N . ASN A 1 133 ? 42.875 39.443 18.449 1.00 22.35 133 ASN A N 1
ATOM 920 C CA . ASN A 1 133 ? 42.433 39.369 17.076 1.00 22.04 133 ASN A CA 1
ATOM 921 C C . ASN A 1 133 ? 41.102 40.104 16.897 1.00 21.07 133 ASN A C 1
ATOM 922 O O . ASN A 1 133 ? 40.247 40.086 17.776 1.00 20.91 133 ASN A O 1
ATOM 927 N N . GLU A 1 134 ? 40.920 40.684 15.719 1.00 20.13 134 GLU A N 1
ATOM 928 C CA . GLU A 1 134 ? 39.709 41.414 15.429 1.00 20.23 134 GLU A CA 1
ATOM 929 C C . GLU A 1 134 ? 38.692 40.412 14.956 1.00 18.93 134 GLU A C 1
ATOM 930 O O . GLU A 1 134 ? 39.013 39.500 14.190 1.00 17.10 134 GLU A O 1
ATOM 936 N N . LEU A 1 135 ? 37.471 40.593 15.404 1.00 17.25 135 LEU A N 1
ATOM 937 C CA . LEU A 1 135 ? 36.381 39.759 14.898 1.00 16.80 135 LEU A CA 1
ATOM 938 C C . LEU A 1 135 ? 35.946 40.298 13.534 1.00 16.40 135 LEU A C 1
ATOM 939 O O . LEU A 1 135 ? 35.665 41.480 13.408 1.00 16.47 135 LEU A O 1
ATOM 944 N N . LEU A 1 136 ? 35.911 39.443 12.503 1.00 19.05 136 LEU A N 1
ATOM 945 C CA . LEU A 1 136 ? 35.594 39.884 11.128 1.00 17.83 136 LEU A CA 1
ATOM 946 C C . LEU A 1 136 ? 34.674 38.897 10.435 1.00 18.12 136 LEU A C 1
ATOM 947 O O . LEU A 1 136 ? 35.031 37.732 10.257 1.00 16.82 136 LEU A O 1
ATOM 952 N N . PHE A 1 137 ? 33.479 39.385 10.054 1.00 18.11 137 PHE A N 1
ATOM 953 C CA . PHE A 1 137 ? 32.404 38.536 9.623 1.00 18.62 137 PHE A CA 1
ATOM 954 C C . PHE A 1 137 ? 32.289 38.432 8.094 1.00 20.31 137 PHE A C 1
ATOM 955 O O . PHE A 1 137 ? 32.636 39.372 7.313 1.00 19.29 137 PHE A O 1
ATOM 963 N N . TYR A 1 138 ? 31.780 37.276 7.701 1.00 20.11 138 TYR A N 1
ATOM 964 C CA . TYR A 1 138 ? 31.127 37.114 6.398 1.00 22.24 138 TYR A CA 1
ATOM 965 C C . TYR A 1 138 ? 29.830 36.334 6.506 1.00 22.52 138 TYR A C 1
ATOM 966 O O . TYR A 1 138 ? 29.627 35.580 7.435 1.00 21.80 138 TYR A O 1
ATOM 975 N N . TYR A 1 139 ? 28.973 36.536 5.510 1.00 24.02 139 TYR A N 1
ATOM 976 C CA . TYR A 1 139 ? 27.647 35.940 5.449 1.00 24.21 139 TYR A CA 1
ATOM 977 C C . TYR A 1 139 ? 27.812 34.482 5.217 1.00 25.25 139 TYR A C 1
ATOM 978 O O . TYR A 1 139 ? 28.714 34.074 4.444 1.00 26.82 139 TYR A O 1
ATOM 987 N N . SER A 1 140 ? 26.942 33.659 5.802 1.00 25.12 140 SER A N 1
ATOM 988 C CA . SER A 1 140 ? 26.890 32.263 5.304 1.00 25.55 140 SER A CA 1
ATOM 989 C C . SER A 1 140 ? 26.486 32.215 3.833 1.00 26.03 140 SER A C 1
ATOM 990 O O . SER A 1 140 ? 26.049 33.214 3.244 1.00 25.12 140 SER A O 1
ATOM 993 N N . ARG A 1 141 ? 26.639 31.024 3.256 1.00 25.56 141 ARG A N 1
ATOM 994 C CA . ARG A 1 141 ? 26.291 30.781 1.871 1.00 26.57 141 ARG A CA 1
ATOM 995 C C . ARG A 1 141 ? 24.830 31.077 1.516 1.00 25.11 141 ARG A C 1
ATOM 996 O O . ARG A 1 141 ? 23.884 30.583 2.186 1.00 26.04 141 ARG A O 1
ATOM 998 N N . HIS B 1 2 ? 28.544 -32.466 54.477 1.00 30.17 2 HIS B N 1
ATOM 999 C CA . HIS B 1 2 ? 27.240 -33.265 54.366 1.00 29.62 2 HIS B CA 1
ATOM 1000 C C . HIS B 1 2 ? 26.914 -33.642 52.870 1.00 29.68 2 HIS B C 1
ATOM 1001 O O . HIS B 1 2 ? 27.535 -34.721 52.352 1.00 31.19 2 HIS B O 1
ATOM 1003 N N . GLY B 1 3 ? 25.996 -32.784 52.169 1.00 28.35 3 GLY B N 1
ATOM 1004 C CA . GLY B 1 3 ? 25.481 -33.358 50.863 1.00 25.67 3 GLY B CA 1
ATOM 1005 C C . GLY B 1 3 ? 25.905 -32.591 49.613 1.00 22.66 3 GLY B C 1
ATOM 1006 O O . GLY B 1 3 ? 26.780 -31.723 49.692 1.00 22.79 3 GLY B O 1
ATOM 1007 N N . PRO B 1 4 ? 25.265 -32.877 48.453 1.00 20.50 4 PRO B N 1
ATOM 1008 C CA . PRO B 1 4 ? 25.712 -32.173 47.256 1.00 19.00 4 PRO B CA 1
ATOM 1009 C C . PRO B 1 4 ? 25.185 -30.731 47.233 1.00 17.82 4 PRO B C 1
ATOM 1010 O O . PRO B 1 4 ? 24.028 -30.480 47.577 1.00 17.74 4 PRO B O 1
ATOM 1014 N N . VAL B 1 5 ? 26.056 -29.814 46.849 1.00 16.09 5 VAL B N 1
ATOM 1015 C CA . VAL B 1 5 ? 25.787 -28.363 46.795 1.00 17.41 5 VAL B CA 1
ATOM 1016 C C . VAL B 1 5 ? 25.898 -27.855 45.378 1.00 16.97 5 VAL B C 1
ATOM 1017 O O . VAL B 1 5 ? 26.704 -28.385 44.594 1.00 16.57 5 VAL B O 1
ATOM 1021 N N . THR B 1 6 ? 25.062 -26.890 44.999 1.00 16.25 6 THR B N 1
ATOM 1022 C CA . THR B 1 6 ? 25.268 -26.186 43.719 1.00 16.04 6 THR B CA 1
ATOM 1023 C C . THR B 1 6 ? 25.722 -24.755 44.035 1.00 16.02 6 THR B C 1
ATOM 1024 O O . THR B 1 6 ? 25.024 -24.039 44.774 1.00 13.71 6 THR B O 1
ATOM 1028 N N . PHE B 1 7 ? 26.867 -24.349 43.481 1.00 16.13 7 PHE B N 1
ATOM 1029 C CA . PHE B 1 7 ? 27.396 -22.997 43.627 1.00 18.43 7 PHE B CA 1
ATOM 1030 C C . PHE B 1 7 ? 26.866 -22.059 42.537 1.00 19.13 7 PHE B C 1
ATOM 1031 O O . PHE B 1 7 ? 26.929 -22.383 41.337 1.00 20.58 7 PHE B O 1
ATOM 1039 N N . VAL B 1 8 ? 26.334 -20.925 42.996 1.00 18.77 8 VAL B N 1
ATOM 1040 C CA . VAL B 1 8 ? 25.859 -19.808 42.188 1.00 20.15 8 VAL B CA 1
ATOM 1041 C C . VAL B 1 8 ? 26.858 -18.635 42.289 1.00 20.02 8 VAL B C 1
ATOM 1042 O O . VAL B 1 8 ? 26.954 -17.991 43.319 1.00 21.24 8 VAL B O 1
ATOM 1046 N N . PRO B 1 9 ? 27.659 -18.429 41.226 1.00 19.27 9 PRO B N 1
ATOM 1047 C CA . PRO B 1 9 ? 28.699 -17.422 41.209 1.00 18.58 9 PRO B CA 1
ATOM 1048 C C . PRO B 1 9 ? 28.049 -16.034 41.066 1.00 18.67 9 PRO B C 1
ATOM 1049 O O . PRO B 1 9 ? 26.900 -15.922 40.609 1.00 18.74 9 PRO B O 1
ATOM 1053 N N . ASP B 1 10 ? 28.767 -15.001 41.475 1.00 18.54 10 ASP B N 1
ATOM 1054 C CA . ASP B 1 10 ? 28.400 -13.636 41.124 1.00 19.04 10 ASP B CA 1
ATOM 1055 C C . ASP B 1 10 ? 28.268 -13.509 39.606 1.00 20.08 10 ASP B C 1
ATOM 1056 O O . ASP B 1 10 ? 28.992 -14.199 38.830 1.00 20.41 10 ASP B O 1
ATOM 1061 N N . THR B 1 11 ? 27.321 -12.675 39.179 1.00 20.42 11 THR B N 1
ATOM 1062 C CA . THR B 1 11 ? 27.244 -12.231 37.783 1.00 20.42 11 THR B CA 1
ATOM 1063 C C . THR B 1 11 ? 28.577 -11.632 37.345 1.00 20.42 11 THR B C 1
ATOM 1064 O O . THR B 1 11 ? 29.096 -10.757 38.042 1.00 19.22 11 THR B O 1
ATOM 1068 N N . PRO B 1 12 ? 29.188 -12.177 36.255 1.00 21.14 12 PRO B N 1
ATOM 1069 C CA . PRO B 1 12 ? 30.404 -11.599 35.682 1.00 23.21 12 PRO B CA 1
ATOM 1070 C C . PRO B 1 12 ? 30.185 -10.122 35.349 1.00 23.82 12 PRO B C 1
ATOM 1071 O O . PRO B 1 12 ? 29.260 -9.800 34.593 1.00 24.56 12 PRO B O 1
ATOM 1075 N N . ILE B 1 13 ? 30.994 -9.250 35.939 1.00 24.54 13 ILE B N 1
ATOM 1076 C CA . ILE B 1 13 ? 30.904 -7.811 35.629 1.00 26.06 13 ILE B CA 1
ATOM 1077 C C . ILE B 1 13 ? 31.587 -7.466 34.250 1.00 27.12 13 ILE B C 1
ATOM 1078 O O . ILE B 1 13 ? 32.746 -7.812 34.007 1.00 26.19 13 ILE B O 1
ATOM 1083 N N . GLU B 1 14 ? 30.804 -6.861 33.354 1.00 28.54 14 GLU B N 1
ATOM 1084 C CA . GLU B 1 14 ? 31.238 -6.406 32.040 1.00 28.30 14 GLU B CA 1
ATOM 1085 C C . GLU B 1 14 ? 32.192 -5.238 32.168 1.00 26.70 14 GLU B C 1
ATOM 1086 O O . GLU B 1 14 ? 32.137 -4.517 33.161 1.00 26.30 14 GLU B O 1
ATOM 1092 N N . SER B 1 15 ? 33.081 -5.052 31.176 1.00 24.12 15 SER B N 1
ATOM 1093 C CA . SER B 1 15 ? 33.987 -3.905 31.179 1.00 23.52 15 SER B CA 1
ATOM 1094 C C . SER B 1 15 ? 33.213 -2.583 31.271 1.00 22.09 15 SER B C 1
ATOM 1095 O O . SER B 1 15 ? 32.057 -2.480 30.893 1.00 20.95 15 SER B O 1
ATOM 1098 N N . ARG B 1 16 ? 33.843 -1.578 31.840 1.00 22.31 16 ARG B N 1
ATOM 1099 C CA . ARG B 1 16 ? 33.245 -0.262 31.897 1.00 22.08 16 ARG B CA 1
ATOM 1100 C C . ARG B 1 16 ? 32.780 0.265 30.503 1.00 21.69 16 ARG B C 1
ATOM 1101 O O . ARG B 1 16 ? 31.767 0.921 30.380 1.00 21.58 16 ARG B O 1
ATOM 1109 N N . ALA B 1 17 ? 33.584 0.007 29.476 1.00 21.32 17 ALA B N 1
ATOM 1110 C CA . ALA B 1 17 ? 33.342 0.481 28.106 1.00 21.01 17 ALA B CA 1
ATOM 1111 C C . ALA B 1 17 ? 32.049 -0.140 27.563 1.00 21.69 17 ALA B C 1
ATOM 1112 O O . ALA B 1 17 ? 31.201 0.553 26.959 1.00 21.17 17 ALA B O 1
ATOM 1114 N N . ARG B 1 18 ? 31.868 -1.439 27.821 1.00 21.32 18 ARG B N 1
ATOM 1115 C CA . ARG B 1 18 ? 30.636 -2.123 27.411 1.00 22.72 18 ARG B CA 1
ATOM 1116 C C . ARG B 1 18 ? 29.417 -1.727 28.247 1.00 22.66 18 ARG B C 1
ATOM 1117 O O . ARG B 1 18 ? 28.365 -1.448 27.676 1.00 24.39 18 ARG B O 1
ATOM 1125 N N . LEU B 1 19 ? 29.549 -1.690 29.572 1.00 21.75 19 LEU B N 1
ATOM 1126 C CA . LEU B 1 19 ? 28.484 -1.146 30.474 1.00 21.34 19 LEU B CA 1
ATOM 1127 C C . LEU B 1 19 ? 27.943 0.229 30.059 1.00 21.50 19 LEU B C 1
ATOM 1128 O O . LEU B 1 19 ? 26.737 0.508 30.162 1.00 20.90 19 LEU B O 1
ATOM 1133 N N . SER B 1 20 ? 28.843 1.101 29.615 1.00 19.63 20 SER B N 1
ATOM 1134 C CA . SER B 1 20 ? 28.448 2.522 29.318 1.00 19.33 20 SER B CA 1
ATOM 1135 C C . SER B 1 20 ? 27.649 2.696 28.038 1.00 18.82 20 SER B C 1
ATOM 1136 O O . SER B 1 20 ? 27.128 3.773 27.812 1.00 20.19 20 SER B O 1
ATOM 1139 N N . LEU B 1 21 ? 27.555 1.663 27.216 1.00 18.27 21 LEU B N 1
ATOM 1140 C CA . LEU B 1 21 ? 26.874 1.748 25.915 1.00 21.79 21 LEU B CA 1
ATOM 1141 C C . LEU B 1 21 ? 25.457 2.257 26.041 1.00 21.27 21 LEU B C 1
ATOM 1142 O O . LEU B 1 21 ? 24.747 1.700 26.803 1.00 23.29 21 LEU B O 1
ATOM 1147 N N . PRO B 1 22 ? 25.052 3.339 25.321 1.00 21.95 22 PRO B N 1
ATOM 1148 C CA . PRO B 1 22 ? 23.622 3.692 25.204 1.00 22.95 22 PRO B CA 1
ATOM 1149 C C . PRO B 1 22 ? 22.757 2.491 24.702 1.00 24.58 22 PRO B C 1
ATOM 1150 O O . PRO B 1 22 ? 23.192 1.693 23.809 1.00 23.57 22 PRO B O 1
ATOM 1154 N N . LYS B 1 23 ? 21.546 2.394 25.252 1.00 25.26 23 LYS B N 1
ATOM 1155 C CA . LYS B 1 23 ? 20.609 1.299 24.922 1.00 26.71 23 LYS B CA 1
ATOM 1156 C C . LYS B 1 23 ? 20.237 1.217 23.448 1.00 26.32 23 LYS B C 1
ATOM 1157 O O . LYS B 1 23 ? 19.912 0.132 22.929 1.00 26.45 23 LYS B O 1
ATOM 1160 N N . GLN B 1 24 ? 20.249 2.370 22.779 1.00 26.94 24 GLN B N 1
ATOM 1161 C CA . GLN B 1 24 ? 19.884 2.426 21.366 1.00 27.85 24 GLN B CA 1
ATOM 1162 C C . GLN B 1 24 ? 20.954 1.889 20.363 1.00 27.57 24 GLN B C 1
ATOM 1163 O O . GLN B 1 24 ? 20.759 1.965 19.141 1.00 28.49 24 GLN B O 1
ATOM 1169 N N . LEU B 1 25 ? 22.033 1.316 20.887 1.00 27.09 25 LEU B N 1
ATOM 1170 C CA . LEU B 1 25 ? 23.242 0.958 20.127 1.00 27.04 25 LEU B CA 1
ATOM 1171 C C . LEU B 1 25 ? 23.674 -0.429 20.528 1.00 28.07 25 LEU B C 1
ATOM 1172 O O . LEU B 1 25 ? 23.494 -0.819 21.676 1.00 28.07 25 LEU B O 1
ATOM 1177 N N . VAL B 1 26 ? 24.281 -1.161 19.592 1.00 30.12 26 VAL B N 1
ATOM 1178 C CA . VAL B 1 26 ? 24.753 -2.544 19.827 1.00 29.83 26 VAL B CA 1
ATOM 1179 C C . VAL B 1 26 ? 26.207 -2.710 19.411 1.00 29.43 26 VAL B C 1
ATOM 1180 O O . VAL B 1 26 ? 26.651 -2.064 18.500 1.00 28.60 26 VAL B O 1
ATOM 1184 N N . LEU B 1 27 ? 26.947 -3.558 20.113 1.00 30.72 27 LEU B N 1
ATOM 1185 C CA . LEU B 1 27 ? 28.296 -3.950 19.689 1.00 31.55 27 LEU B CA 1
ATOM 1186 C C . LEU B 1 27 ? 28.191 -5.179 18.822 1.00 33.23 27 LEU B C 1
ATOM 1187 O O . LEU B 1 27 ? 27.528 -6.157 19.202 1.00 34.16 27 LEU B O 1
ATOM 1192 N N . ARG B 1 28 ? 28.799 -5.098 17.642 1.00 33.45 28 ARG B N 1
ATOM 1193 C CA . ARG B 1 28 ? 29.039 -6.242 16.770 1.00 34.31 28 ARG B CA 1
ATOM 1194 C C . ARG B 1 28 ? 30.078 -5.856 15.737 1.00 34.46 28 ARG B C 1
ATOM 1195 O O . ARG B 1 28 ? 30.224 -4.663 15.414 1.00 34.01 28 ARG B O 1
ATOM 1203 N N . GLN B 1 29 ? 30.756 -6.872 15.194 1.00 34.74 29 GLN B N 1
ATOM 1204 C CA . GLN B 1 29 ? 31.974 -6.713 14.395 1.00 35.59 29 GLN B CA 1
ATOM 1205 C C . GLN B 1 29 ? 31.894 -5.594 13.344 1.00 35.79 29 GLN B C 1
ATOM 1206 O O . GLN B 1 29 ? 30.879 -5.429 12.640 1.00 35.96 29 GLN B O 1
ATOM 1212 N N . SER B 1 30 ? 32.964 -4.808 13.251 1.00 37.32 30 SER B N 1
ATOM 1213 C CA . SER B 1 30 ? 33.020 -3.732 12.248 1.00 38.02 30 SER B CA 1
ATOM 1214 C C . SER B 1 30 ? 33.530 -4.214 10.911 1.00 38.43 30 SER B C 1
ATOM 1215 O O . SER B 1 30 ? 34.216 -5.240 10.793 1.00 38.41 30 SER B O 1
ATOM 1218 N N . ILE B 1 31 ? 33.153 -3.443 9.896 1.00 39.66 31 ILE B N 1
ATOM 1219 C CA . ILE B 1 31 ? 33.755 -3.464 8.574 1.00 39.47 31 ILE B CA 1
ATOM 1220 C C . ILE B 1 31 ? 35.164 -2.836 8.617 1.00 40.17 31 ILE B C 1
ATOM 1221 O O . ILE B 1 31 ? 36.222 -3.702 8.268 1.00 40.08 31 ILE B O 1
ATOM 1226 N N . ALA B 1 34 ? 36.798 -6.069 10.704 1.00 37.66 34 ALA B N 1
ATOM 1227 C CA . ALA B 1 34 ? 38.007 -6.533 11.431 1.00 37.91 34 ALA B CA 1
ATOM 1228 C C . ALA B 1 34 ? 37.753 -6.639 12.959 1.00 38.02 34 ALA B C 1
ATOM 1229 O O . ALA B 1 34 ? 37.893 -7.694 13.579 1.00 39.12 34 ALA B O 1
ATOM 1231 N N . GLU B 1 35 ? 37.351 -5.529 13.557 1.00 37.28 35 GLU B N 1
ATOM 1232 C CA . GLU B 1 35 ? 37.284 -5.381 15.009 1.00 35.76 35 GLU B CA 1
ATOM 1233 C C . GLU B 1 35 ? 35.798 -5.302 15.428 1.00 33.27 35 GLU B C 1
ATOM 1234 O O . GLU B 1 35 ? 34.901 -5.301 14.550 1.00 32.81 35 GLU B O 1
ATOM 1240 N N . VAL B 1 36 ? 35.519 -5.270 16.755 1.00 31.53 36 VAL B N 1
ATOM 1241 C CA . VAL B 1 36 ? 34.133 -4.943 17.168 1.00 30.78 36 VAL B CA 1
ATOM 1242 C C . VAL B 1 36 ? 33.863 -3.399 16.930 1.00 30.20 36 VAL B C 1
ATOM 1243 O O . VAL B 1 36 ? 34.683 -2.560 17.351 1.00 30.12 36 VAL B O 1
ATOM 1247 N N . GLY B 1 37 ? 32.760 -3.073 16.239 1.00 28.13 37 GLY B N 1
ATOM 1248 C CA . GLY B 1 37 ? 32.263 -1.685 16.051 1.00 27.64 37 GLY B CA 1
ATOM 1249 C C . GLY B 1 37 ? 30.942 -1.400 16.758 1.00 25.71 37 GLY B C 1
ATOM 1250 O O . GLY B 1 37 ? 30.413 -2.288 17.443 1.00 24.58 37 GLY B O 1
ATOM 1251 N N . VAL B 1 38 ? 30.414 -0.172 16.606 1.00 23.32 38 VAL B N 1
ATOM 1252 C CA . VAL B 1 38 ? 29.134 0.207 17.241 1.00 22.16 38 VAL B CA 1
ATOM 1253 C C . VAL B 1 38 ? 28.076 0.376 16.165 1.00 22.05 38 VAL B C 1
ATOM 1254 O O . VAL B 1 38 ? 28.304 1.068 15.177 1.00 22.00 38 VAL B O 1
ATOM 1258 N N . TRP B 1 39 ? 26.927 -0.263 16.361 1.00 22.39 39 TRP B N 1
ATOM 1259 C CA . TRP B 1 39 ? 25.830 -0.208 15.408 1.00 22.57 39 TRP B CA 1
ATOM 1260 C C . TRP B 1 39 ? 24.580 0.328 16.068 1.00 23.19 39 TRP B C 1
ATOM 1261 O O . TRP B 1 39 ? 24.376 0.143 17.276 1.00 24.62 39 TRP B O 1
ATOM 1272 N N . THR B 1 40 ? 23.718 0.949 15.268 1.00 23.75 40 THR B N 1
ATOM 1273 C CA . THR B 1 40 ? 22.396 1.408 15.722 1.00 23.77 40 THR B CA 1
ATOM 1274 C C . THR B 1 40 ? 21.338 0.287 15.801 1.00 25.08 40 THR B C 1
ATOM 1275 O O . THR B 1 40 ? 21.291 -0.628 14.954 1.00 24.57 40 THR B O 1
ATOM 1279 N N . GLY B 1 41 ? 20.521 0.353 16.852 1.00 25.86 41 GLY B N 1
ATOM 1280 C CA . GLY B 1 41 ? 19.373 -0.533 17.019 1.00 26.59 41 GLY B CA 1
ATOM 1281 C C . GLY B 1 41 ? 18.058 0.196 16.791 1.00 27.43 41 GLY B C 1
ATOM 1282 O O . GLY B 1 41 ? 17.033 -0.414 16.757 1.00 28.17 41 GLY B O 1
ATOM 1283 N N . GLU B 1 42 ? 18.091 1.526 16.674 1.00 28.87 42 GLU B N 1
ATOM 1284 C CA . GLU B 1 42 ? 16.975 2.298 16.135 1.00 28.07 42 GLU B CA 1
ATOM 1285 C C . GLU B 1 42 ? 17.560 3.439 15.320 1.00 27.79 42 GLU B C 1
ATOM 1286 O O . GLU B 1 42 ? 18.792 3.601 15.287 1.00 27.36 42 GLU B O 1
ATOM 1292 N N . THR B 1 43 ? 16.680 4.212 14.664 1.00 26.31 43 THR B N 1
ATOM 1293 C CA . THR B 1 43 ? 17.044 5.440 13.965 1.00 25.57 43 THR B CA 1
ATOM 1294 C C . THR B 1 43 ? 17.617 6.465 14.952 1.00 25.21 43 THR B C 1
ATOM 1295 O O . THR B 1 43 ? 17.058 6.681 16.043 1.00 24.73 43 THR B O 1
ATOM 1299 N N . ILE B 1 44 ? 18.744 7.078 14.573 1.00 25.12 44 ILE B N 1
ATOM 1300 C CA . ILE B 1 44 ? 19.342 8.184 15.336 1.00 24.52 44 ILE B CA 1
ATOM 1301 C C . ILE B 1 44 ? 19.239 9.428 14.476 1.00 25.40 44 ILE B C 1
ATOM 1302 O O . ILE B 1 44 ? 19.807 9.459 13.381 1.00 26.09 44 ILE B O 1
ATOM 1307 N N . PRO B 1 45 ? 18.484 10.458 14.941 1.00 25.66 45 PRO B N 1
ATOM 1308 C CA . PRO B 1 45 ? 18.301 11.678 14.135 1.00 25.43 45 PRO B CA 1
ATOM 1309 C C . PRO B 1 45 ? 19.606 12.386 13.831 1.00 25.34 45 PRO B C 1
ATOM 1310 O O . PRO B 1 45 ? 20.634 12.120 14.470 1.00 24.48 45 PRO B O 1
ATOM 1314 N N . VAL B 1 46 ? 19.536 13.320 12.893 1.00 25.41 46 VAL B N 1
ATOM 1315 C CA . VAL B 1 46 ? 20.711 14.049 12.476 1.00 26.72 46 VAL B CA 1
ATOM 1316 C C . VAL B 1 46 ? 21.418 14.841 13.596 1.00 27.74 46 VAL B C 1
ATOM 1317 O O . VAL B 1 46 ? 22.631 14.820 13.722 1.00 29.99 46 VAL B O 1
ATOM 1321 N N . ARG B 1 47 ? 20.759 15.557 14.454 1.00 27.98 47 ARG B N 1
ATOM 1322 C CA . ARG B 1 47 ? 21.732 16.394 15.192 1.00 28.11 47 ARG B CA 1
ATOM 1323 C C . ARG B 1 47 ? 22.016 15.851 16.579 1.00 26.47 47 ARG B C 1
ATOM 1324 O O . ARG B 1 47 ? 21.921 16.586 17.533 1.00 26.47 47 ARG B O 1
ATOM 1332 N N . THR B 1 48 ? 22.327 14.562 16.685 1.00 24.30 48 THR B N 1
ATOM 1333 C CA . THR B 1 48 ? 22.490 13.968 17.993 1.00 23.48 48 THR B CA 1
ATOM 1334 C C . THR B 1 48 ? 23.962 13.742 18.392 1.00 21.97 48 THR B C 1
ATOM 1335 O O . THR B 1 48 ? 24.737 13.155 17.650 1.00 20.28 48 THR B O 1
ATOM 1339 N N . CYS B 1 49 ? 24.320 14.174 19.601 1.00 21.54 49 CYS B N 1
ATOM 1340 C CA . CYS B 1 49 ? 25.699 14.107 20.072 1.00 22.99 49 CYS B CA 1
ATOM 1341 C C . CYS B 1 49 ? 25.841 13.083 21.173 1.00 21.63 49 CYS B C 1
ATOM 1342 O O . CYS B 1 49 ? 24.957 12.956 22.052 1.00 23.00 49 CYS B O 1
ATOM 1345 N N . PHE B 1 50 ? 26.924 12.323 21.070 1.00 19.25 50 PHE B N 1
ATOM 1346 C CA . PHE B 1 50 ? 27.259 11.236 22.009 1.00 19.25 50 PHE B CA 1
ATOM 1347 C C . PHE B 1 50 ? 28.507 11.748 22.707 1.00 19.40 50 PHE B C 1
ATOM 1348 O O . PHE B 1 50 ? 29.310 12.439 22.057 1.00 21.36 50 PHE B O 1
ATOM 1356 N N . GLY B 1 51 ? 28.678 11.474 24.001 1.00 19.81 51 GLY B N 1
ATOM 1357 C CA . GLY B 1 51 ? 29.895 11.933 24.710 1.00 17.54 51 GLY B CA 1
ATOM 1358 C C . GLY B 1 51 ? 29.594 12.558 26.057 1.00 19.30 51 GLY B C 1
ATOM 1359 O O . GLY B 1 51 ? 28.413 12.541 26.551 1.00 19.25 51 GLY B O 1
ATOM 1360 N N . PRO B 1 52 ? 30.631 13.091 26.708 1.00 18.89 52 PRO B N 1
ATOM 1361 C CA . PRO B 1 52 ? 32.053 13.179 26.266 1.00 18.72 52 PRO B CA 1
ATOM 1362 C C . PRO B 1 52 ? 32.774 11.798 26.154 1.00 18.11 52 PRO B C 1
ATOM 1363 O O . PRO B 1 52 ? 32.433 10.834 26.871 1.00 17.44 52 PRO B O 1
ATOM 1367 N N . LEU B 1 53 ? 33.754 11.711 25.267 1.00 16.78 53 LEU B N 1
ATOM 1368 C CA . LEU B 1 53 ? 34.643 10.536 25.240 1.00 16.89 53 LEU B CA 1
ATOM 1369 C C . LEU B 1 53 ? 35.339 10.332 26.581 1.00 16.50 53 LEU B C 1
ATOM 1370 O O . LEU B 1 53 ? 35.863 11.290 27.141 1.00 17.87 53 LEU B O 1
ATOM 1375 N N . ILE B 1 54 ? 35.430 9.075 27.043 1.00 16.75 54 ILE B N 1
ATOM 1376 C CA . ILE B 1 54 ? 36.129 8.735 28.305 1.00 16.90 54 ILE B CA 1
ATOM 1377 C C . ILE B 1 54 ? 37.255 7.786 27.935 1.00 18.17 54 ILE B C 1
ATOM 1378 O O . ILE B 1 54 ? 37.052 6.814 27.239 1.00 17.32 54 ILE B O 1
ATOM 1383 N N . GLY B 1 55 ? 38.477 8.127 28.291 1.00 18.59 55 GLY B N 1
ATOM 1384 C CA . GLY B 1 55 ? 39.536 7.169 28.091 1.00 19.97 55 GLY B CA 1
ATOM 1385 C C . GLY B 1 55 ? 40.627 7.408 29.099 1.00 21.22 55 GLY B C 1
ATOM 1386 O O . GLY B 1 55 ? 40.437 8.093 30.099 1.00 20.67 55 GLY B O 1
ATOM 1387 N N . GLN B 1 56 ? 41.789 6.861 28.796 1.00 21.81 56 GLN B N 1
ATOM 1388 C CA . GLN B 1 56 ? 42.928 6.944 29.684 1.00 23.82 56 GLN B CA 1
ATOM 1389 C C . GLN B 1 56 ? 43.687 8.257 29.455 1.00 22.60 56 GLN B C 1
ATOM 1390 O O . GLN B 1 56 ? 44.201 8.457 28.428 1.00 21.85 56 GLN B O 1
ATOM 1396 N N . GLN B 1 57 ? 43.698 9.170 30.417 1.00 24.45 57 GLN B N 1
ATOM 1397 C CA . GLN B 1 57 ? 44.310 10.471 30.201 1.00 27.18 57 GLN B CA 1
ATOM 1398 C C . GLN B 1 57 ? 45.750 10.434 30.584 1.00 28.41 57 GLN B C 1
ATOM 1399 O O . GLN B 1 57 ? 46.124 9.787 31.558 1.00 28.01 57 GLN B O 1
ATOM 1405 N N . SER B 1 58 ? 46.566 11.126 29.814 1.00 29.95 58 SER B N 1
ATOM 1406 C CA . SER B 1 58 ? 47.975 11.234 30.140 1.00 31.91 58 SER B CA 1
ATOM 1407 C C . SER B 1 58 ? 48.447 12.606 29.704 1.00 33.63 58 SER B C 1
ATOM 1408 O O . SER B 1 58 ? 48.313 12.974 28.539 1.00 33.92 58 SER B O 1
ATOM 1411 N N . HIS B 1 59 ? 48.961 13.373 30.656 1.00 36.53 59 HIS B N 1
ATOM 1412 C CA . HIS B 1 59 ? 49.498 14.704 30.381 1.00 38.97 59 HIS B CA 1
ATOM 1413 C C . HIS B 1 59 ? 50.837 14.632 29.651 1.00 40.76 59 HIS B C 1
ATOM 1414 O O . HIS B 1 59 ? 51.086 15.454 28.761 1.00 41.53 59 HIS B O 1
ATOM 1421 N N . SER B 1 60 ? 51.661 13.617 29.941 1.00 42.77 60 SER B N 1
ATOM 1422 C CA . SER B 1 60 ? 52.976 13.501 29.258 1.00 44.54 60 SER B CA 1
ATOM 1423 C C . SER B 1 60 ? 53.181 12.330 28.259 1.00 45.31 60 SER B C 1
ATOM 1424 O O . SER B 1 60 ? 52.714 11.216 28.472 1.00 45.23 60 SER B O 1
ATOM 1432 N N . HIS B 1 73 ? 44.452 5.195 18.075 1.00 32.07 73 HIS B N 1
ATOM 1433 C CA . HIS B 1 73 ? 43.362 5.317 19.144 1.00 32.77 73 HIS B CA 1
ATOM 1434 C C . HIS B 1 73 ? 43.741 6.341 20.190 1.00 31.58 73 HIS B C 1
ATOM 1435 O O . HIS B 1 73 ? 43.840 6.024 21.384 1.00 30.74 73 HIS B O 1
ATOM 1442 N N . ILE B 1 74 ? 44.030 7.542 19.704 1.00 32.39 74 ILE B N 1
ATOM 1443 C CA . ILE B 1 74 ? 44.656 8.611 20.471 1.00 32.46 74 ILE B CA 1
ATOM 1444 C C . ILE B 1 74 ? 43.979 9.911 20.114 1.00 30.88 74 ILE B C 1
ATOM 1445 O O . ILE B 1 74 ? 43.846 10.210 18.922 1.00 32.03 74 ILE B O 1
ATOM 1450 N N . TRP B 1 75 ? 43.523 10.629 21.149 1.00 27.86 75 TRP B N 1
ATOM 1451 C CA . TRP B 1 75 ? 42.844 11.911 21.080 1.00 26.35 75 TRP B CA 1
ATOM 1452 C C . TRP B 1 75 ? 43.660 12.924 21.873 1.00 25.88 75 TRP B C 1
ATOM 1453 O O . TRP B 1 75 ? 44.210 12.585 22.912 1.00 27.36 75 TRP B O 1
ATOM 1464 N N . LYS B 1 76 ? 43.737 14.146 21.359 1.00 23.70 76 LYS B N 1
ATOM 1465 C CA . LYS B 1 76 ? 44.540 15.209 21.909 1.00 22.40 76 LYS B CA 1
ATOM 1466 C C . LYS B 1 76 ? 43.619 16.330 22.277 1.00 21.30 76 LYS B C 1
ATOM 1467 O O . LYS B 1 76 ? 42.853 16.782 21.453 1.00 22.74 76 LYS B O 1
ATOM 1471 N N . ILE B 1 77 ? 43.690 16.783 23.513 1.00 20.91 77 ILE B N 1
ATOM 1472 C CA . ILE B 1 77 ? 42.821 17.846 24.051 1.00 19.79 77 ILE B CA 1
ATOM 1473 C C . ILE B 1 77 ? 43.641 19.139 24.162 1.00 19.71 77 ILE B C 1
ATOM 1474 O O . ILE B 1 77 ? 44.636 19.186 24.873 1.00 19.14 77 ILE B O 1
ATOM 1479 N N . TYR B 1 78 ? 43.238 20.174 23.443 1.00 20.87 78 TYR B N 1
ATOM 1480 C CA . TYR B 1 78 ? 43.921 21.470 23.481 1.00 22.99 78 TYR B CA 1
ATOM 1481 C C . TYR B 1 78 ? 43.144 22.502 24.272 1.00 25.05 78 TYR B C 1
ATOM 1482 O O . TYR B 1 78 ? 41.918 22.458 24.346 1.00 26.32 78 TYR B O 1
ATOM 1491 N N . HIS B 1 79 ? 43.864 23.479 24.807 1.00 26.78 79 HIS B N 1
ATOM 1492 C CA . HIS B 1 79 ? 43.231 24.631 25.374 1.00 28.66 79 HIS B CA 1
ATOM 1493 C C . HIS B 1 79 ? 44.133 25.782 25.045 1.00 28.89 79 HIS B C 1
ATOM 1494 O O . HIS B 1 79 ? 45.329 25.752 25.382 1.00 28.10 79 HIS B O 1
ATOM 1501 N N . ASN B 1 80 ? 43.547 26.792 24.402 1.00 29.30 80 ASN B N 1
ATOM 1502 C CA . ASN B 1 80 ? 44.256 28.000 23.885 1.00 28.68 80 ASN B CA 1
ATOM 1503 C C . ASN B 1 80 ? 45.524 27.640 23.099 1.00 28.12 80 ASN B C 1
ATOM 1504 O O . ASN B 1 80 ? 46.599 28.274 23.236 1.00 28.38 80 ASN B O 1
ATOM 1509 N N . GLY B 1 81 ? 45.364 26.610 22.257 1.00 27.67 81 GLY B N 1
ATOM 1510 C CA . GLY B 1 81 ? 46.425 26.056 21.391 1.00 25.61 81 GLY B CA 1
ATOM 1511 C C . GLY B 1 81 ? 47.436 25.137 22.075 1.00 24.03 81 GLY B C 1
ATOM 1512 O O . GLY B 1 81 ? 48.367 24.665 21.433 1.00 23.51 81 GLY B O 1
ATOM 1513 N N . VAL B 1 82 ? 47.257 24.871 23.375 1.00 21.70 82 VAL B N 1
ATOM 1514 C CA . VAL B 1 82 ? 48.303 24.176 24.135 1.00 19.32 82 VAL B CA 1
ATOM 1515 C C . VAL B 1 82 ? 47.721 22.839 24.469 1.00 19.44 82 VAL B C 1
ATOM 1516 O O . VAL B 1 82 ? 46.591 22.772 24.952 1.00 17.43 82 VAL B O 1
ATOM 1520 N N . LEU B 1 83 ? 48.497 21.778 24.200 1.00 20.24 83 LEU B N 1
ATOM 1521 C CA . LEU B 1 83 ? 48.075 20.428 24.442 1.00 20.65 83 LEU B CA 1
ATOM 1522 C C . LEU B 1 83 ? 48.008 20.243 25.921 1.00 23.16 83 LEU B C 1
ATOM 1523 O O . LEU B 1 83 ? 49.016 20.420 26.632 1.00 23.83 83 LEU B O 1
ATOM 1528 N N . GLU B 1 84 ? 46.822 19.880 26.406 1.00 23.93 84 GLU B N 1
ATOM 1529 C CA . GLU B 1 84 ? 46.645 19.613 27.845 1.00 25.86 84 GLU B CA 1
ATOM 1530 C C . GLU B 1 84 ? 47.002 18.201 28.172 1.00 24.60 84 GLU B C 1
ATOM 1531 O O . GLU B 1 84 ? 47.775 17.943 29.074 1.00 26.38 84 GLU B O 1
ATOM 1537 N N . PHE B 1 85 ? 46.384 17.283 27.456 1.00 24.00 85 PHE B N 1
ATOM 1538 C CA . PHE B 1 85 ? 46.607 15.874 27.634 1.00 23.21 85 PHE B CA 1
ATOM 1539 C C . PHE B 1 85 ? 46.082 15.157 26.400 1.00 23.38 85 PHE B C 1
ATOM 1540 O O . PHE B 1 85 ? 45.368 15.747 25.536 1.00 22.76 85 PHE B O 1
ATOM 1548 N N . CYS B 1 86 ? 46.418 13.877 26.340 1.00 23.74 86 CYS B N 1
ATOM 1549 C CA . CYS B 1 86 ? 45.931 12.951 25.347 1.00 24.71 86 CYS B CA 1
ATOM 1550 C C . CYS B 1 86 ? 45.019 11.971 26.056 1.00 24.98 86 CYS B C 1
ATOM 1551 O O . CYS B 1 86 ? 45.093 11.837 27.264 1.00 24.18 86 CYS B O 1
ATOM 1554 N N . ILE B 1 87 ? 44.161 11.302 25.275 1.00 25.07 87 ILE B N 1
ATOM 1555 C CA . ILE B 1 87 ? 43.214 10.288 25.737 1.00 24.28 87 ILE B CA 1
ATOM 1556 C C . ILE B 1 87 ? 43.495 9.084 24.852 1.00 23.95 87 ILE B C 1
ATOM 1557 O O . ILE B 1 87 ? 43.429 9.165 23.614 1.00 22.55 87 ILE B O 1
ATOM 1562 N N . ILE B 1 88 ? 43.870 7.981 25.509 1.00 24.27 88 ILE B N 1
ATOM 1563 C CA . ILE B 1 88 ? 44.163 6.698 24.872 1.00 24.66 88 ILE B CA 1
ATOM 1564 C C . ILE B 1 88 ? 42.896 5.846 24.963 1.00 22.83 88 ILE B C 1
ATOM 1565 O O . ILE B 1 88 ? 42.354 5.734 26.035 1.00 21.22 88 ILE B O 1
ATOM 1570 N N . THR B 1 89 ? 42.451 5.225 23.868 1.00 21.91 89 THR B N 1
ATOM 1571 C CA . THR B 1 89 ? 41.158 4.516 23.883 1.00 22.27 89 THR B CA 1
ATOM 1572 C C . THR B 1 89 ? 41.282 3.048 23.485 1.00 21.86 89 THR B C 1
ATOM 1573 O O . THR B 1 89 ? 40.636 2.574 22.545 1.00 21.80 89 THR B O 1
ATOM 1577 N N . THR B 1 90 ? 42.114 2.334 24.235 1.00 21.04 90 THR B N 1
ATOM 1578 C CA . THR B 1 90 ? 42.406 0.939 23.953 1.00 20.57 90 THR B CA 1
ATOM 1579 C C . THR B 1 90 ? 42.020 -0.073 25.069 1.00 20.42 90 THR B C 1
ATOM 1580 O O . THR B 1 90 ? 41.930 -1.301 24.810 1.00 19.86 90 THR B O 1
ATOM 1584 N N . ASP B 1 91 ? 41.838 0.436 26.294 1.00 18.70 91 ASP B N 1
ATOM 1585 C CA . ASP B 1 91 ? 41.683 -0.401 27.491 1.00 19.39 91 ASP B CA 1
ATOM 1586 C C . ASP B 1 91 ? 40.218 -0.255 27.915 1.00 18.64 91 ASP B C 1
ATOM 1587 O O . ASP B 1 91 ? 39.817 0.768 28.459 1.00 17.17 91 ASP B O 1
ATOM 1592 N N . GLU B 1 92 ? 39.413 -1.266 27.619 1.00 19.24 92 GLU B N 1
ATOM 1593 C CA . GLU B 1 92 ? 37.991 -1.297 27.988 1.00 19.23 92 GLU B CA 1
ATOM 1594 C C . GLU B 1 92 ? 37.693 -0.931 29.440 1.00 18.72 92 GLU B C 1
ATOM 1595 O O . GLU B 1 92 ? 36.590 -0.482 29.759 1.00 18.13 92 GLU B O 1
ATOM 1601 N N . ASN B 1 93 ? 38.646 -1.134 30.342 1.00 17.99 93 ASN B N 1
ATOM 1602 C CA . ASN B 1 93 ? 38.362 -0.714 31.733 1.00 18.70 93 ASN B CA 1
ATOM 1603 C C . ASN B 1 93 ? 38.659 0.750 32.081 1.00 18.64 93 ASN B C 1
ATOM 1604 O O . ASN B 1 93 ? 38.295 1.235 33.163 1.00 16.27 93 ASN B O 1
ATOM 1609 N N . GLU B 1 94 ? 39.240 1.461 31.119 1.00 17.03 94 GLU B N 1
ATOM 1610 C CA . GLU B 1 94 ? 39.506 2.863 31.308 1.00 19.45 94 GLU B CA 1
ATOM 1611 C C . GLU B 1 94 ? 38.651 3.739 30.413 1.00 19.38 94 GLU B C 1
ATOM 1612 O O . GLU B 1 94 ? 38.780 4.946 30.508 1.00 20.69 94 GLU B O 1
ATOM 1618 N N . CYS B 1 95 ? 37.777 3.163 29.583 1.00 19.21 95 CYS B N 1
ATOM 1619 C CA . CYS B 1 95 ? 37.116 3.940 28.542 1.00 19.63 95 CYS B CA 1
ATOM 1620 C C . CYS B 1 95 ? 35.627 3.872 28.589 1.00 18.97 95 CYS B C 1
ATOM 1621 O O . CYS B 1 95 ? 35.083 2.999 29.208 1.00 20.94 95 CYS B O 1
ATOM 1624 N N . ASN B 1 96 ? 34.934 4.772 27.914 1.00 18.83 96 ASN B N 1
ATOM 1625 C CA . ASN B 1 96 ? 33.494 4.490 27.630 1.00 17.80 96 ASN B CA 1
ATOM 1626 C C . ASN B 1 96 ? 33.359 3.726 26.248 1.00 17.73 96 ASN B C 1
ATOM 1627 O O . ASN B 1 96 ? 34.383 3.441 25.608 1.00 17.27 96 ASN B O 1
ATOM 1632 N N . TRP B 1 97 ? 32.138 3.337 25.849 1.00 17.77 97 TRP B N 1
ATOM 1633 C CA . TRP B 1 97 ? 31.828 2.621 24.575 1.00 17.49 97 TRP B CA 1
ATOM 1634 C C . TRP B 1 97 ? 32.304 3.299 23.275 1.00 19.46 97 TRP B C 1
ATOM 1635 O O . TRP B 1 97 ? 32.381 2.652 22.208 1.00 19.58 97 TRP B O 1
ATOM 1662 N N . PHE B 1 100 ? 35.024 2.086 20.803 1.00 20.75 100 PHE B N 1
ATOM 1663 C CA . PHE B 1 100 ? 34.631 1.025 19.883 1.00 19.77 100 PHE B CA 1
ATOM 1664 C C . PHE B 1 100 ? 34.139 1.559 18.537 1.00 20.35 100 PHE B C 1
ATOM 1665 O O . PHE B 1 100 ? 34.040 0.788 17.584 1.00 20.83 100 PHE B O 1
ATOM 1673 N N . VAL B 1 101 ? 33.832 2.848 18.435 1.00 20.18 101 VAL B N 1
ATOM 1674 C CA . VAL B 1 101 ? 33.458 3.415 17.131 1.00 20.37 101 VAL B CA 1
ATOM 1675 C C . VAL B 1 101 ? 34.651 3.565 16.193 1.00 20.89 101 VAL B C 1
ATOM 1676 O O . VAL B 1 101 ? 35.652 4.226 16.497 1.00 21.23 101 VAL B O 1
ATOM 1680 N N . ARG B 1 102 ? 34.508 2.957 15.040 1.00 19.68 102 ARG B N 1
ATOM 1681 C CA . ARG B 1 102 ? 35.582 2.912 14.080 1.00 19.52 102 ARG B CA 1
ATOM 1682 C C . ARG B 1 102 ? 35.529 4.099 13.102 1.00 19.86 102 ARG B C 1
ATOM 1683 O O . ARG B 1 102 ? 34.535 4.784 12.975 1.00 19.71 102 ARG B O 1
ATOM 1691 N N . LYS B 1 103 ? 36.633 4.309 12.419 1.00 21.63 103 LYS B N 1
ATOM 1692 C CA . LYS B 1 103 ? 36.805 5.457 11.595 1.00 23.75 103 LYS B CA 1
ATOM 1693 C C . LYS B 1 103 ? 36.313 5.178 10.191 1.00 23.69 103 LYS B C 1
ATOM 1694 O O . LYS B 1 103 ? 36.613 4.138 9.618 1.00 24.28 103 LYS B O 1
ATOM 1700 N N . ALA B 1 104 ? 35.485 6.073 9.671 1.00 23.73 104 ALA B N 1
ATOM 1701 C CA . ALA B 1 104 ? 35.058 6.009 8.283 1.00 23.81 104 ALA B CA 1
ATOM 1702 C C . ALA B 1 104 ? 36.289 6.015 7.360 1.00 23.85 104 ALA B C 1
ATOM 1703 O O . ALA B 1 104 ? 37.278 6.672 7.681 1.00 24.38 104 ALA B O 1
ATOM 1705 N N . ARG B 1 105 ? 36.211 5.294 6.238 1.00 23.33 105 ARG B N 1
ATOM 1706 C CA . ARG B 1 105 ? 37.277 5.235 5.233 1.00 24.73 105 ARG B CA 1
ATOM 1707 C C . ARG B 1 105 ? 36.949 6.174 4.087 1.00 24.51 105 ARG B C 1
ATOM 1708 O O . ARG B 1 105 ? 37.675 6.259 3.093 1.00 25.15 105 ARG B O 1
ATOM 1710 N N . ASN B 1 106 ? 35.823 6.858 4.236 1.00 24.56 106 ASN B N 1
ATOM 1711 C CA . ASN B 1 106 ? 35.282 7.718 3.202 1.00 24.54 106 ASN B CA 1
ATOM 1712 C C . ASN B 1 106 ? 33.922 8.266 3.645 1.00 25.05 106 ASN B C 1
ATOM 1713 O O . ASN B 1 106 ? 33.400 7.870 4.684 1.00 23.31 106 ASN B O 1
ATOM 1715 N N . ARG B 1 107 ? 33.365 9.253 2.963 1.00 25.48 107 ARG B N 1
ATOM 1716 C CA . ARG B 1 107 ? 33.101 10.563 3.494 1.00 26.48 107 ARG B CA 1
ATOM 1717 C C . ARG B 1 107 ? 31.624 10.233 3.178 1.00 26.87 107 ARG B C 1
ATOM 1718 O O . ARG B 1 107 ? 30.691 10.845 3.667 1.00 26.97 107 ARG B O 1
ATOM 1726 N N . GLU B 1 108 ? 31.450 9.202 2.323 1.00 26.83 108 GLU B N 1
ATOM 1727 C CA . GLU B 1 108 ? 30.149 8.611 2.057 1.00 26.34 108 GLU B CA 1
ATOM 1728 C C . GLU B 1 108 ? 29.630 7.711 3.178 1.00 25.88 108 GLU B C 1
ATOM 1729 O O . GLU B 1 108 ? 28.455 7.799 3.500 1.00 26.32 108 GLU B O 1
ATOM 1735 N N . GLU B 1 109 ? 30.513 6.860 3.733 1.00 25.12 109 GLU B N 1
ATOM 1736 C CA . GLU B 1 109 ? 30.296 5.933 4.866 1.00 24.39 109 GLU B CA 1
ATOM 1737 C C . GLU B 1 109 ? 30.076 6.675 6.172 1.00 23.43 109 GLU B C 1
ATOM 1738 O O . GLU B 1 109 ? 29.310 6.218 7.060 1.00 23.02 109 GLU B O 1
ATOM 1744 N N . GLN B 1 110 ? 30.840 7.759 6.306 1.00 21.79 110 GLN B N 1
ATOM 1745 C CA . GLN B 1 110 ? 30.891 8.566 7.514 1.00 20.76 110 GLN B CA 1
ATOM 1746 C C . GLN B 1 110 ? 29.506 9.017 7.918 1.00 18.65 110 GLN B C 1
ATOM 1747 O O . GLN B 1 110 ? 28.810 9.644 7.120 1.00 17.24 110 GLN B O 1
ATOM 1753 N N . ASN B 1 111 ? 29.120 8.756 9.169 1.00 18.57 111 ASN B N 1
ATOM 1754 C CA . ASN B 1 111 ? 27.871 9.337 9.692 1.00 17.38 111 ASN B CA 1
ATOM 1755 C C . ASN B 1 111 ? 28.002 10.107 11.033 1.00 17.96 111 ASN B C 1
ATOM 1756 O O . ASN B 1 111 ? 27.028 10.590 11.597 1.00 17.52 111 ASN B O 1
ATOM 1761 N N . LEU B 1 112 ? 29.214 10.184 11.552 1.00 18.54 112 LEU B N 1
ATOM 1762 C CA . LEU B 1 112 ? 29.495 10.948 12.737 1.00 18.32 112 LEU B CA 1
ATOM 1763 C C . LEU B 1 112 ? 30.670 11.880 12.429 1.00 19.46 112 LEU B C 1
ATOM 1764 O O . LEU B 1 112 ? 31.603 11.527 11.701 1.00 18.52 112 LEU B O 1
ATOM 1769 N N . VAL B 1 113 ? 30.620 13.067 13.015 1.00 19.65 113 VAL B N 1
ATOM 1770 C CA . VAL B 1 113 ? 31.763 13.922 13.002 1.00 19.28 113 VAL B CA 1
ATOM 1771 C C . VAL B 1 113 ? 32.288 14.065 14.432 1.00 19.41 113 VAL B C 1
ATOM 1772 O O . VAL B 1 113 ? 31.506 14.277 15.364 1.00 17.73 113 VAL B O 1
ATOM 1776 N N . ALA B 1 114 ? 33.605 13.947 14.618 1.00 19.95 114 ALA B N 1
ATOM 1777 C CA . ALA B 1 114 ? 34.173 14.069 16.003 1.00 19.93 114 ALA B CA 1
ATOM 1778 C C . ALA B 1 114 ? 34.610 15.489 16.293 1.00 20.35 114 ALA B C 1
ATOM 1779 O O . ALA B 1 114 ? 35.441 16.034 15.579 1.00 20.69 114 ALA B O 1
ATOM 1781 N N . TYR B 1 115 ? 33.966 16.132 17.290 1.00 20.24 115 TYR B N 1
ATOM 1782 C CA . TYR B 1 115 ? 34.138 17.570 17.580 1.00 20.15 115 TYR B CA 1
ATOM 1783 C C . TYR B 1 115 ? 34.749 17.780 18.965 1.00 20.29 115 TYR B C 1
ATOM 1784 O O . TYR B 1 115 ? 34.190 17.273 19.963 1.00 21.21 115 TYR B O 1
ATOM 1793 N N . PRO B 1 116 ? 35.839 18.552 19.054 1.00 20.79 116 PRO B N 1
ATOM 1794 C CA . PRO B 1 116 ? 36.297 19.056 20.344 1.00 21.58 116 PRO B CA 1
ATOM 1795 C C . PRO B 1 116 ? 35.305 20.089 20.870 1.00 23.14 116 PRO B C 1
ATOM 1796 O O . PRO B 1 116 ? 34.725 20.907 20.098 1.00 22.42 116 PRO B O 1
ATOM 1800 N N . HIS B 1 117 ? 35.079 20.052 22.169 1.00 22.46 117 HIS B N 1
ATOM 1801 C CA . HIS B 1 117 ? 34.139 20.993 22.695 1.00 24.38 117 HIS B CA 1
ATOM 1802 C C . HIS B 1 117 ? 34.297 21.015 24.198 1.00 22.66 117 HIS B C 1
ATOM 1803 O O . HIS B 1 117 ? 34.188 19.951 24.804 1.00 22.98 117 HIS B O 1
ATOM 1810 N N . ASP B 1 118 ? 34.600 22.191 24.769 1.00 21.77 118 ASP B N 1
ATOM 1811 C CA . ASP B 1 118 ? 34.612 22.399 26.225 1.00 23.76 118 ASP B CA 1
ATOM 1812 C C . ASP B 1 118 ? 35.660 21.464 26.856 1.00 21.03 118 ASP B C 1
ATOM 1813 O O . ASP B 1 118 ? 35.444 20.981 27.952 1.00 21.78 118 ASP B O 1
ATOM 1818 N N . GLY B 1 119 ? 36.752 21.212 26.134 1.00 18.37 119 GLY B N 1
ATOM 1819 C CA . GLY B 1 119 ? 37.826 20.331 26.540 1.00 18.51 119 GLY B CA 1
ATOM 1820 C C . GLY B 1 119 ? 37.554 18.841 26.485 1.00 19.09 119 GLY B C 1
ATOM 1821 O O . GLY B 1 119 ? 38.201 18.123 27.163 1.00 19.69 119 GLY B O 1
ATOM 1822 N N . LYS B 1 120 ? 36.623 18.406 25.621 1.00 19.64 120 LYS B N 1
ATOM 1823 C CA . LYS B 1 120 ? 36.075 17.061 25.545 1.00 18.36 120 LYS B CA 1
ATOM 1824 C C . LYS B 1 120 ? 35.915 16.722 24.102 1.00 19.05 120 LYS B C 1
ATOM 1825 O O . LYS B 1 120 ? 36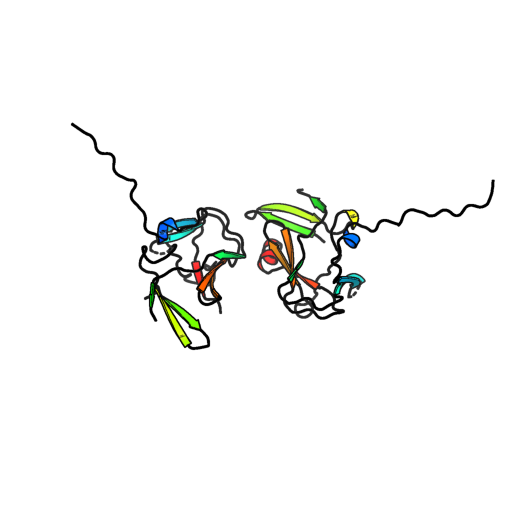.013 17.615 23.259 1.00 18.57 120 LYS B O 1
ATOM 1831 N N . ILE B 1 121 ? 35.667 15.435 23.793 1.00 19.40 121 ILE B N 1
ATOM 1832 C CA . ILE B 1 121 ? 35.381 15.021 22.425 1.00 19.95 121 ILE B CA 1
ATOM 1833 C C . ILE B 1 121 ? 33.957 14.479 22.406 1.00 19.97 121 ILE B C 1
ATOM 1834 O O . ILE B 1 121 ? 33.552 13.667 23.265 1.00 19.26 121 ILE B O 1
ATOM 1839 N N . PHE B 1 122 ? 33.187 14.957 21.432 1.00 19.31 122 PHE B N 1
ATOM 1840 C CA . PHE B 1 122 ? 31.831 14.440 21.171 1.00 18.88 122 PHE B CA 1
ATOM 1841 C C . PHE B 1 122 ? 31.759 13.952 19.734 1.00 19.01 122 PHE B C 1
ATOM 1842 O O . PHE B 1 122 ? 32.503 14.433 18.868 1.00 18.98 122 PHE B O 1
ATOM 1850 N N . PHE B 1 123 ? 30.896 12.974 19.505 1.00 19.91 123 PHE B N 1
ATOM 1851 C CA . PHE B 1 123 ? 30.618 12.383 18.191 1.00 20.32 123 PHE B CA 1
ATOM 1852 C C . PHE B 1 123 ? 29.210 12.809 17.868 1.00 20.39 123 PHE B C 1
ATOM 1853 O O . PHE B 1 123 ? 28.323 12.495 18.652 1.00 20.00 123 PHE B O 1
ATOM 1861 N N . CYS B 1 124 ? 28.988 13.558 16.788 1.00 20.14 124 CYS B N 1
ATOM 1862 C CA . CYS B 1 124 ? 27.645 14.060 16.499 1.00 22.15 124 CYS B CA 1
ATOM 1863 C C . CYS B 1 124 ? 27.199 13.573 15.137 1.00 21.46 124 CYS B C 1
ATOM 1864 O O . CYS B 1 124 ? 27.999 13.567 14.207 1.00 21.39 124 CYS B O 1
ATOM 1867 N N . THR B 1 125 ? 25.948 13.146 15.009 1.00 20.36 125 THR B N 1
ATOM 1868 C CA . THR B 1 125 ? 25.499 12.519 13.729 1.00 21.85 125 THR B CA 1
ATOM 1869 C C . THR B 1 125 ? 25.342 13.609 12.678 1.00 22.90 125 THR B C 1
ATOM 1870 O O . THR B 1 125 ? 24.809 14.687 12.965 1.00 21.87 125 THR B O 1
ATOM 1874 N N . SER B 1 126 ? 25.851 13.335 11.474 1.00 24.94 126 SER B N 1
ATOM 1875 C CA . SER B 1 126 ? 25.837 14.292 10.360 1.00 26.39 126 SER B CA 1
ATOM 1876 C C . SER B 1 126 ? 24.669 13.999 9.414 1.00 26.90 126 SER B C 1
ATOM 1877 O O . SER B 1 126 ? 24.626 14.508 8.334 1.00 27.92 126 SER B O 1
ATOM 1880 N N . GLN B 1 127 ? 23.749 13.142 9.826 1.00 28.15 127 GLN B N 1
ATOM 1881 C CA . GLN B 1 127 ? 22.606 12.717 9.016 1.00 28.97 127 GLN B CA 1
ATOM 1882 C C . GLN B 1 127 ? 21.773 11.806 9.906 1.00 27.56 127 GLN B C 1
ATOM 1883 O O . GLN B 1 127 ? 22.292 11.301 10.884 1.00 26.95 127 GLN B O 1
ATOM 1889 N N . ASP B 1 128 ? 20.482 11.653 9.611 1.00 27.77 128 ASP B N 1
ATOM 1890 C CA . ASP B 1 128 ? 19.666 10.584 10.220 1.00 28.09 128 ASP B CA 1
ATOM 1891 C C . ASP B 1 128 ? 20.281 9.204 9.911 1.00 27.51 128 ASP B C 1
ATOM 1892 O O . ASP B 1 128 ? 20.541 8.887 8.761 1.00 28.83 128 ASP B O 1
ATOM 1897 N N . ILE B 1 129 ? 20.478 8.385 10.935 1.00 26.65 129 ILE B N 1
ATOM 1898 C CA . ILE B 1 129 ? 21.046 7.072 10.768 1.00 25.60 129 ILE B CA 1
ATOM 1899 C C . ILE B 1 129 ? 19.991 5.984 11.048 1.00 26.06 129 ILE B C 1
ATOM 1900 O O . ILE B 1 129 ? 19.536 5.835 12.189 1.00 25.93 129 ILE B O 1
ATOM 1905 N N . PRO B 1 130 ? 19.612 5.202 10.012 1.00 26.11 130 PRO B N 1
ATOM 1906 C CA . PRO B 1 130 ? 18.627 4.126 10.255 1.00 25.49 130 PRO B CA 1
ATOM 1907 C C . PRO B 1 130 ? 19.152 2.934 11.131 1.00 25.73 130 PRO B C 1
ATOM 1908 O O . PRO B 1 130 ? 20.355 2.855 11.415 1.00 24.81 130 PRO B O 1
ATOM 1912 N N . PRO B 1 131 ? 18.239 2.048 11.616 1.00 25.81 131 PRO B N 1
ATOM 1913 C CA . PRO B 1 131 ? 18.651 0.847 12.346 1.00 25.83 131 PRO B CA 1
ATOM 1914 C C . PRO B 1 131 ? 19.719 0.039 11.589 1.00 26.02 131 PRO B C 1
ATOM 1915 O O . PRO B 1 131 ? 19.773 0.113 10.369 1.00 26.05 131 PRO B O 1
ATOM 1919 N N . GLU B 1 132 ? 20.555 -0.707 12.313 1.00 26.05 132 GLU B N 1
ATOM 1920 C CA . GLU B 1 132 ? 21.470 -1.690 11.717 1.00 26.23 132 GLU B CA 1
ATOM 1921 C C . GLU B 1 132 ? 22.474 -1.056 10.782 1.00 25.66 132 GLU B C 1
ATOM 1922 O O . GLU B 1 132 ? 22.842 -1.607 9.726 1.00 24.99 132 GLU B O 1
ATOM 1928 N N . ASN B 1 133 ? 22.917 0.135 11.179 1.00 24.34 133 ASN B N 1
ATOM 1929 C CA . ASN B 1 133 ? 23.979 0.831 10.477 1.00 23.64 133 ASN B CA 1
ATOM 1930 C C . ASN B 1 133 ? 25.167 0.979 11.406 1.00 23.28 133 ASN B C 1
ATOM 1931 O O . ASN B 1 133 ? 25.004 1.220 12.624 1.00 23.64 133 ASN B O 1
ATOM 1936 N N . GLU B 1 134 ? 26.366 0.818 10.859 1.00 21.78 134 GLU B N 1
ATOM 1937 C CA . GLU B 1 134 ? 27.549 1.050 11.660 1.00 21.29 134 GLU B CA 1
ATOM 1938 C C . GLU B 1 134 ? 27.800 2.559 11.929 1.00 21.01 134 GLU B C 1
ATOM 1939 O O . GLU B 1 134 ? 27.575 3.405 11.030 1.00 20.21 134 GLU B O 1
ATOM 1945 N N . LEU B 1 135 ? 28.240 2.911 13.147 1.00 21.01 135 LEU B N 1
ATOM 1946 C CA . LEU B 1 135 ? 28.601 4.330 13.398 1.00 20.48 135 LEU B CA 1
ATOM 1947 C C . LEU B 1 135 ? 30.037 4.482 12.972 1.00 20.36 135 LEU B C 1
ATOM 1948 O O . LEU B 1 135 ? 30.889 3.708 13.409 1.00 17.56 135 LEU B O 1
ATOM 1953 N N . LEU B 1 136 ? 30.314 5.484 12.117 1.00 20.22 136 LEU B N 1
ATOM 1954 C CA . LEU B 1 136 ? 31.653 5.676 11.594 1.00 20.36 136 LEU B CA 1
ATOM 1955 C C . LEU B 1 136 ? 32.003 7.156 11.552 1.00 19.98 136 LEU B C 1
ATOM 1956 O O . LEU B 1 136 ? 31.323 7.938 10.914 1.00 18.02 136 LEU B O 1
ATOM 1961 N N . PHE B 1 137 ? 33.098 7.503 12.235 1.00 21.66 137 PHE B N 1
ATOM 1962 C CA . PHE B 1 137 ? 33.485 8.873 12.467 1.00 20.91 137 PHE B CA 1
ATOM 1963 C C . PHE B 1 137 ? 34.594 9.338 11.528 1.00 22.11 137 PHE B C 1
ATOM 1964 O O . PHE B 1 137 ? 35.347 8.566 10.968 1.00 21.76 137 PHE B O 1
ATOM 1972 N N . TYR B 1 138 ? 34.644 10.642 11.341 1.00 23.32 138 TYR B N 1
ATOM 1973 C CA . TYR B 1 138 ? 35.895 11.307 11.042 1.00 22.95 138 TYR B CA 1
ATOM 1974 C C . TYR B 1 138 ? 35.916 12.652 11.794 1.00 22.14 138 TYR B C 1
ATOM 1975 O O . TYR B 1 138 ? 34.883 13.116 12.285 1.00 23.47 138 TYR B O 1
ATOM 1984 N N . TYR B 1 139 ? 37.097 13.229 11.923 1.00 21.31 139 TYR B N 1
ATOM 1985 C CA . TYR B 1 139 ? 37.318 14.467 12.618 1.00 21.43 139 TYR B CA 1
ATOM 1986 C C . TYR B 1 139 ? 36.620 15.647 11.954 1.00 21.18 139 TYR B C 1
ATOM 1987 O O . TYR B 1 139 ? 36.535 15.732 10.726 1.00 19.42 139 TYR B O 1
ATOM 1996 N N . SER B 1 140 ? 36.126 16.549 12.797 1.00 21.15 140 SER B N 1
ATOM 1997 C CA . SER B 1 140 ? 35.788 17.884 12.371 1.00 21.18 140 SER B CA 1
ATOM 1998 C C . SER B 1 140 ? 37.007 18.514 11.670 1.00 22.20 140 SER B C 1
ATOM 1999 O O . SER B 1 140 ? 38.172 18.125 11.905 1.00 19.22 140 SER B O 1
ATOM 2002 N N . ARG B 1 141 ? 36.722 19.478 10.792 1.00 23.34 141 ARG B N 1
ATOM 2003 C CA . ARG B 1 141 ? 37.771 20.217 10.060 1.00 24.46 141 ARG B CA 1
ATOM 2004 C C . ARG B 1 141 ? 38.758 20.929 11.003 1.00 25.02 141 ARG B C 1
ATOM 2005 O O . ARG B 1 141 ? 39.962 20.872 10.811 1.00 24.00 141 ARG B O 1
ATOM 2008 N N . ASP B 1 142 ? 38.246 21.604 12.030 1.00 26.24 142 ASP B N 1
ATOM 2009 C CA . ASP B 1 142 ? 39.102 22.323 12.977 1.00 26.82 142 ASP B CA 1
ATOM 2010 C C . ASP B 1 142 ? 40.040 21.374 13.737 1.00 27.29 142 ASP B C 1
ATOM 2011 O O . ASP B 1 142 ? 41.195 21.684 13.956 1.00 29.45 142 ASP B O 1
ATOM 2016 N N . TYR B 1 143 ? 39.517 20.238 14.148 1.00 26.04 143 TYR B N 1
ATOM 2017 C CA . TYR B 1 143 ? 40.274 19.272 14.898 1.00 26.09 143 TYR B CA 1
ATOM 2018 C C . TYR B 1 143 ? 41.305 18.593 13.967 1.00 25.67 143 TYR B C 1
ATOM 2019 O O . TYR B 1 143 ? 42.442 18.426 14.367 1.00 24.17 143 TYR B O 1
ATOM 2028 N N . ALA B 1 144 ? 40.902 18.234 12.744 1.00 25.89 144 ALA B N 1
ATOM 2029 C CA . ALA B 1 144 ? 41.846 17.659 11.748 1.00 27.64 144 ALA B CA 1
ATOM 2030 C C . ALA B 1 144 ? 43.022 18.618 11.463 1.00 28.32 144 ALA B C 1
ATOM 2031 O O . ALA B 1 144 ? 44.169 18.215 11.355 1.00 28.17 144 ALA B O 1
ATOM 2033 N N . GLN B 1 145 ? 42.765 19.902 11.420 1.00 29.13 145 GLN B N 1
ATOM 2034 C CA . GLN B 1 145 ? 43.890 20.768 11.258 1.00 31.26 145 GLN B CA 1
ATOM 2035 C C . GLN B 1 145 ? 44.761 20.964 12.521 1.00 31.65 145 GLN B C 1
ATOM 2036 O O . GLN B 1 145 ? 45.979 21.075 12.406 1.00 32.55 145 GLN B O 1
ATOM 2042 N N . GLN B 1 146 ? 44.164 20.952 13.708 1.00 32.03 146 GLN B N 1
ATOM 2043 C CA . GLN B 1 146 ? 44.941 21.006 14.952 1.00 32.29 146 GLN B CA 1
ATOM 2044 C C . GLN B 1 146 ? 45.899 19.854 15.136 1.00 32.22 146 GLN B C 1
ATOM 2045 O O . GLN B 1 146 ? 46.989 20.027 15.688 1.00 31.57 146 GLN B O 1
ATOM 2051 N N . ILE B 1 147 ? 45.463 18.671 14.710 1.00 32.92 147 ILE B N 1
ATOM 2052 C CA . ILE B 1 147 ? 46.242 17.431 14.864 1.00 33.36 147 ILE B CA 1
ATOM 2053 C C . ILE B 1 147 ? 47.054 17.027 13.625 1.00 34.23 147 ILE B C 1
ATOM 2054 O O . ILE B 1 147 ? 48.047 16.334 13.773 1.00 35.15 147 ILE B O 1
ATOM 2059 N N . GLY B 1 148 ? 46.648 17.443 12.420 1.00 35.43 148 GLY B N 1
ATOM 2060 C CA . GLY B 1 148 ? 47.319 17.011 11.153 1.00 36.40 148 GLY B CA 1
ATOM 2061 C C . GLY B 1 148 ? 46.376 16.564 10.013 1.00 36.98 148 GLY B C 1
ATOM 2062 O O . GLY B 1 148 ? 46.053 15.357 9.835 1.00 36.45 148 GLY B O 1
#

Nearest PDB structures (foldseek):
  3db5-assembly1_A  TM=1.008E+00  e=2.647E-23  Homo sapiens
  3db5-assembly2_B  TM=9.820E-01  e=4.830E-20  Homo sapiens
  6nm4-assembly2_B  TM=8.452E-01  e=4.389E-09  Homo sapiens
  5ecj-assembly1_A  TM=9.072E-01  e=8.189E-08  Mus musculus
  5ecj-assembly2_B  TM=8.227E-01  e=1.274E-07  Mus musculus

Organism: Homo sapiens (NCBI:txid9606)

InterPro domains:
  IPR001214 SET domain [PF21549] (415-538)
  IPR001214 SET domain [PS50280] (412-529)
  IPR013087 Zinc finger C2H2-type [PF00096] (618-640)
  IPR013087 Zinc finger C2H2-type [PF00096] (646-668)
  IPR013087 Zinc finger C2H2-type [PF00096] (675-696)
  IPR013087 Zinc finger C2H2-type [PS00028] (592-612)
  IPR013087 Zinc finger C2H2-type [PS00028] (620-640)
  IPR013087 Zinc finger C2H2-type [PS00028] (648-668)
  IPR013087 Zinc finger C2H2-type [PS00028] (676-696)
  IPR013087 Zinc finger C2H2-type [PS00028] (704-724)
  IPR013087 Zinc finger C2H2-type [PS50157] (590-617)
  IPR013087 Zinc finger C2H2-type [PS50157] (618-645)
  IPR013087 Zinc finger C2H2-type [PS50157] (646-673)
  IPR013087 Zinc finger C2H2-type [PS50157] (674-701)
  IPR013087 Zinc finger C2H2-type [PS50157] (702-729)
  IPR013087 Zinc finger C2H2-type [PS50157] (730-762)
  IPR013087 Zinc finger C2H2-type [SM00355] (545-566)
  IPR013087 Zinc finger C2H2-type [SM00355] (590-612)
  IPR013087 Zinc finger C2H2-type [SM00355] (618-640)
  IPR013087 Zinc finger C2H2-type [SM00355] (646-668)